Protein AF-0000000079285907 (afdb_homodimer)

Foldseek 3Di:
DPPVPPPQAQKDKDKDAADDPVCVVVVQVQVQVQLQVLDPDPQKHWPDKAWDDHDNGITMIMIGIPDNVSVVSVVVDPDDDDDDPDDDDDDDDDPDDQPDPPPVPPVPPDDDDCPVPVPPPPDDD/DPPVPPPQAQKDKDKAAADDPVCVVVVQVQVQVQLQVLDPDPQKHWPDKAWDDHDNGITMIMIGIPDNVSVVSVVVDDDDDDDDPDDDDDDDDDPDDQPDPPPVPPVPPDDDDCSPPVPPPPDDD

InterPro domains:
  IPR012677 Nucleotide-binding alpha-beta plait domain superfamily [G3DSA:3.30.70.330] (19-99)

Organism: Patiria miniata (NCBI:txid46514)

Radius of gyration: 24.58 Å; Cα contacts (8 Å, |Δi|>4): 391; chains: 2; bounding box: 40×93×53 Å

pLDDT: mean 76.39, std 25.22, range [22.58, 98.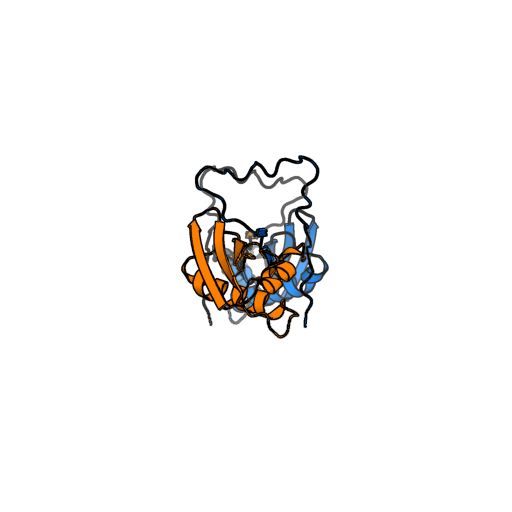06]

Secondary structure (DSSP, 8-state):
----------EEEEEES---HHHHHHHHHHHHHHHHHH---TT--EEEEEEEEE-SS-EEEEEEESSHHHHHHHHH-S-EEEE-SS-EEEEEEESS---TT---------SSS------------/----------EEEEEES---HHHHHHHHHHHHHHHHHH---TT--EEEEEEEEE-SS-EEEEEEESSHHHHHHHHH-S-EEEE-SS-EEEEEEESS---TT---------S--------------

Sequence (250 aa):
MASLKQPQKTSVYVRAPPIGSDAQQSFRDKVWIYFQKKQVSKDSDVEDVCVLSSDDEALWLKVTFNEPSGVEAVLATKYHELISEHETIPLHVQSFFPSPGFTAPPVESDSGSEILNLVGIIGSLMASLKQPQKTSVYVRAPPIGSDAQQSFRDKVWIYFQKKQVSKDSDVEDVCVLSSDDEALWLKVTFNEPSGVEAVLATKYHELISEHETIPLHVQSFFPSPGFTAPPVESDSGSEILNLVGIIGSL

Structure (mmCIF, N/CA/C/O backbone):
data_AF-0000000079285907-model_v1
#
loop_
_entity.id
_entity.type
_entity.pdbx_description
1 polymer 'Uncharacterized protein'
#
loop_
_atom_site.group_PDB
_atom_site.id
_atom_site.type_symbol
_atom_site.label_atom_id
_atom_site.label_alt_id
_atom_site.label_comp_id
_atom_site.label_asym_id
_atom_site.label_entity_id
_atom_site.label_seq_id
_atom_site.pdbx_PDB_ins_code
_atom_site.Cartn_x
_atom_site.Cartn_y
_atom_site.Cartn_z
_atom_site.occupancy
_atom_site.B_iso_or_equiv
_atom_site.auth_seq_id
_atom_site.auth_comp_id
_atom_site.auth_asym_id
_atom_site.auth_atom_id
_atom_site.pdbx_PDB_model_num
ATOM 1 N N . MET A 1 1 ? 0.576 -47.594 -27.141 1 38.53 1 MET A N 1
ATOM 2 C CA . MET A 1 1 ? 1.676 -46.688 -26.906 1 38.53 1 MET A CA 1
ATOM 3 C C . MET A 1 1 ? 1.426 -45.844 -25.641 1 38.53 1 MET A C 1
ATOM 5 O O . MET A 1 1 ? 0.428 -45.125 -25.562 1 38.53 1 MET A O 1
ATOM 9 N N . ALA A 1 2 ? 1.686 -46.375 -24.516 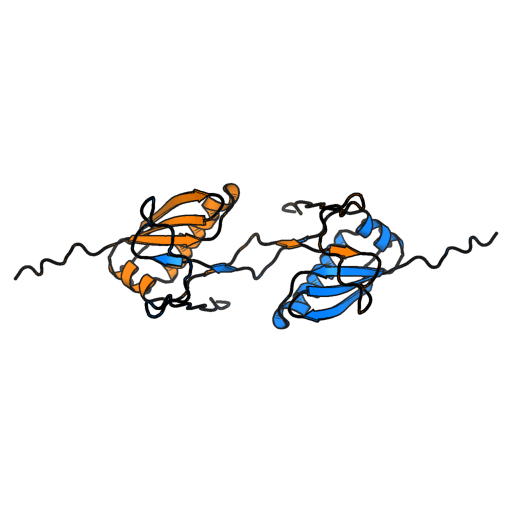1 53.06 2 ALA A N 1
ATOM 10 C CA . ALA A 1 2 ? 1.549 -45.656 -23.25 1 53.06 2 ALA A CA 1
ATOM 11 C C . ALA A 1 2 ? 2.184 -44.281 -23.328 1 53.06 2 ALA A C 1
ATOM 13 O O . ALA A 1 2 ? 3.35 -44.156 -23.703 1 53.06 2 ALA A O 1
ATOM 14 N N . SER A 1 3 ? 1.546 -43.281 -23.875 1 51.34 3 SER A N 1
ATOM 15 C CA . SER A 1 3 ? 2.111 -41.938 -23.875 1 51.34 3 SER A CA 1
ATOM 16 C C . SER A 1 3 ? 2.814 -41.625 -22.562 1 51.34 3 SER A C 1
ATOM 18 O O . SER A 1 3 ? 2.219 -41.75 -21.5 1 51.34 3 SER A O 1
ATOM 20 N N . LEU A 1 4 ? 3.947 -42.094 -22.422 1 52.16 4 LEU A N 1
ATOM 21 C CA . LEU A 1 4 ? 4.816 -41.719 -21.297 1 52.16 4 LEU A CA 1
ATOM 22 C C . LEU A 1 4 ? 4.582 -40.281 -20.891 1 52.16 4 LEU A C 1
ATOM 24 O O . LEU A 1 4 ? 5.109 -39.375 -21.531 1 52.16 4 LEU A O 1
ATOM 28 N N . LYS A 1 5 ? 3.314 -39.906 -20.594 1 55.16 5 LYS A N 1
ATOM 29 C CA . LYS A 1 5 ? 3.055 -38.562 -20.141 1 55.16 5 LYS A CA 1
ATOM 30 C C . LYS A 1 5 ? 4.098 -38.125 -19.109 1 55.16 5 LYS A C 1
ATOM 32 O O . LYS A 1 5 ? 4.316 -38.781 -18.109 1 55.16 5 LYS A O 1
ATOM 37 N N . GLN A 1 6 ? 5.227 -37.562 -19.547 1 62.59 6 GLN A N 1
ATOM 38 C CA . GLN A 1 6 ? 6.18 -36.938 -18.656 1 62.59 6 GLN A CA 1
ATOM 39 C C . GLN A 1 6 ? 5.477 -36.344 -17.438 1 62.59 6 GLN A C 1
ATOM 41 O O . GLN A 1 6 ? 4.312 -35.938 -17.516 1 62.59 6 GLN A O 1
ATOM 46 N N . PRO A 1 7 ? 5.91 -36.844 -16.312 1 69.12 7 PRO A N 1
ATOM 47 C CA . PRO A 1 7 ? 5.289 -36.312 -15.094 1 69.12 7 PRO A CA 1
ATOM 48 C C . PRO A 1 7 ? 5.035 -34.812 -15.148 1 69.12 7 PRO A C 1
ATOM 50 O O . PRO A 1 7 ? 5.934 -34.031 -15.492 1 69.12 7 PRO A O 1
ATOM 53 N N . GLN A 1 8 ? 3.746 -34.438 -15.398 1 84.12 8 GLN A N 1
ATOM 54 C CA . GLN A 1 8 ? 3.369 -33.031 -15.5 1 84.12 8 GLN A CA 1
ATOM 55 C C . GLN A 1 8 ? 3.518 -32.312 -14.156 1 84.12 8 GLN A C 1
ATOM 57 O O . GLN A 1 8 ? 3.281 -32.906 -13.102 1 84.12 8 GLN A O 1
ATOM 62 N N . LYS A 1 9 ? 4.215 -31.234 -14.172 1 91.44 9 LYS A N 1
ATOM 63 C CA . LYS A 1 9 ? 4.422 -30.422 -12.977 1 91.44 9 LYS A CA 1
ATOM 64 C C . LYS A 1 9 ? 3.092 -29.922 -12.406 1 91.44 9 LYS A C 1
ATOM 66 O O . LYS A 1 9 ? 2.188 -29.547 -13.156 1 91.44 9 LYS A O 1
ATOM 71 N N . THR A 1 10 ? 2.932 -30.078 -11.102 1 95.94 10 THR A N 1
ATOM 72 C CA . THR A 1 10 ? 1.686 -29.641 -10.469 1 95.94 10 THR A CA 1
ATOM 73 C C . THR A 1 10 ? 1.927 -28.453 -9.547 1 95.94 10 THR A C 1
ATOM 75 O O . THR A 1 10 ? 1.05 -28.078 -8.766 1 95.94 10 THR A O 1
ATOM 78 N N . SER A 1 11 ? 3.176 -27.859 -9.648 1 96.69 11 SER A N 1
ATOM 79 C CA . SER A 1 11 ? 3.482 -26.75 -8.75 1 96.69 11 SER A CA 1
ATOM 80 C C . SER A 1 11 ? 4.105 -25.594 -9.508 1 96.69 11 SER A C 1
ATOM 82 O O . SER A 1 11 ? 4.754 -25.781 -10.539 1 96.69 11 SER A O 1
ATOM 84 N N . VAL A 1 12 ? 3.783 -24.422 -8.961 1 96.19 12 VAL A N 1
ATOM 85 C CA . VAL A 1 12 ? 4.461 -23.203 -9.406 1 96.19 12 VAL A CA 1
ATOM 86 C C . VAL A 1 12 ? 5.074 -22.484 -8.211 1 96.19 12 VAL A C 1
ATOM 88 O O . VAL A 1 12 ? 4.758 -22.812 -7.062 1 96.19 12 VAL A O 1
ATOM 91 N N . TYR A 1 13 ? 5.984 -21.594 -8.523 1 95.06 13 TYR A N 1
ATOM 92 C CA . TYR A 1 13 ? 6.648 -20.797 -7.504 1 95.06 13 TYR A CA 1
ATOM 93 C C . TYR A 1 13 ? 6.328 -19.312 -7.684 1 95.06 13 TYR A C 1
ATOM 95 O O . TYR A 1 13 ? 6.324 -18.812 -8.805 1 95.06 13 TYR A O 1
ATOM 103 N N . VAL A 1 14 ? 6.039 -18.719 -6.527 1 96.69 14 VAL A N 1
ATOM 104 C CA . VAL A 1 14 ? 5.59 -17.328 -6.523 1 96.69 14 VAL A CA 1
ATOM 105 C C . VAL A 1 14 ? 6.578 -16.469 -5.738 1 96.69 14 VAL A C 1
ATOM 107 O O . VAL A 1 14 ? 6.922 -16.781 -4.598 1 96.69 14 VAL A O 1
ATOM 110 N N . ARG A 1 15 ? 6.98 -15.445 -6.336 1 94.38 15 ARG A N 1
ATOM 111 C CA . ARG A 1 15 ? 7.824 -14.445 -5.688 1 94.38 15 ARG A CA 1
ATOM 112 C C . ARG A 1 15 ? 7.047 -13.164 -5.406 1 94.38 15 ARG A C 1
ATOM 114 O O . ARG A 1 15 ? 6.375 -12.633 -6.289 1 94.38 15 ARG A O 1
ATOM 121 N N . ALA A 1 16 ? 7.133 -12.703 -4.191 1 94.12 16 ALA A N 1
ATOM 122 C CA . ALA A 1 16 ? 6.52 -11.453 -3.758 1 94.12 16 ALA A CA 1
ATOM 123 C C . ALA A 1 16 ? 7.535 -10.562 -3.051 1 94.12 16 ALA A C 1
ATOM 125 O O . ALA A 1 16 ? 8.602 -11.023 -2.641 1 94.12 16 ALA A O 1
ATOM 126 N N . PRO A 1 17 ? 7.258 -9.273 -2.98 1 91.69 17 PRO A N 1
ATOM 127 C CA . PRO A 1 17 ? 8.094 -8.438 -2.119 1 91.69 17 PRO A CA 1
ATOM 128 C C . PRO A 1 17 ? 8.109 -8.914 -0.668 1 91.69 17 PRO A C 1
ATOM 130 O O . PRO A 1 17 ? 7.285 -9.742 -0.279 1 91.69 17 PRO A O 1
ATOM 133 N N . PRO A 1 18 ? 9.094 -8.422 0.038 1 92.31 18 PRO A N 1
ATOM 134 C CA . PRO A 1 18 ? 9.156 -8.828 1.445 1 92.31 18 PRO A CA 1
ATOM 135 C C . PRO A 1 18 ? 7.855 -8.531 2.195 1 92.31 18 PRO A C 1
ATOM 137 O O . PRO A 1 18 ? 7.293 -7.441 2.061 1 92.31 18 PRO A O 1
ATOM 140 N N . ILE A 1 19 ? 7.43 -9.484 2.852 1 89.06 19 ILE A N 1
ATOM 141 C CA . ILE A 1 19 ? 6.25 -9.398 3.703 1 89.06 19 ILE A CA 1
ATOM 142 C C . ILE A 1 19 ? 6.641 -9.648 5.156 1 89.06 19 ILE A C 1
ATOM 144 O O . ILE A 1 19 ? 7.336 -10.625 5.461 1 89.06 19 ILE A O 1
ATOM 148 N N . GLY A 1 20 ? 6.227 -8.711 5.945 1 88.88 20 GLY A N 1
ATOM 149 C CA . GLY A 1 20 ? 6.508 -8.891 7.359 1 88.88 20 GLY A CA 1
ATOM 150 C C . GLY A 1 20 ? 5.984 -10.203 7.91 1 88.88 20 GLY A C 1
ATOM 151 O O . GLY A 1 20 ? 4.938 -10.688 7.477 1 88.88 20 GLY A O 1
ATOM 152 N N . SER A 1 21 ? 6.711 -10.758 8.828 1 91 21 SER A N 1
ATOM 153 C CA . SER A 1 21 ? 6.379 -12.07 9.383 1 91 21 SER A CA 1
ATOM 154 C C . SER A 1 21 ? 4.953 -12.094 9.922 1 91 21 SER A C 1
ATOM 156 O O . SER A 1 21 ? 4.254 -13.102 9.805 1 91 21 SER A O 1
ATOM 158 N N . ASP A 1 22 ? 4.551 -10.961 10.469 1 89.38 22 ASP A N 1
ATOM 159 C CA . ASP A 1 22 ? 3.229 -10.883 11.086 1 89.38 22 ASP A CA 1
ATOM 160 C C . ASP A 1 22 ? 2.127 -10.977 10.031 1 89.38 22 ASP A C 1
ATOM 162 O O . ASP A 1 22 ? 0.984 -11.312 10.344 1 89.38 22 ASP A O 1
ATOM 166 N N . ALA A 1 23 ? 2.482 -10.695 8.789 1 90.12 23 ALA A N 1
ATOM 167 C CA . ALA A 1 23 ? 1.473 -10.633 7.734 1 90.12 23 ALA A CA 1
ATOM 168 C C . ALA A 1 23 ? 1.585 -11.828 6.789 1 90.12 23 ALA A C 1
ATOM 170 O O . ALA A 1 23 ? 0.786 -11.969 5.863 1 90.12 23 ALA A O 1
ATOM 171 N N . GLN A 1 24 ? 2.512 -12.727 7.023 1 92.88 24 GLN A N 1
ATOM 172 C CA . GLN A 1 24 ? 2.814 -13.773 6.051 1 92.88 24 GLN A CA 1
ATOM 173 C C . GLN A 1 24 ? 1.691 -14.805 5.988 1 92.88 24 GLN A C 1
ATOM 175 O O . GLN A 1 24 ? 1.371 -15.312 4.91 1 92.88 24 GLN A O 1
ATOM 180 N N . GLN A 1 25 ? 1.133 -15.055 7.137 1 94.12 25 GLN A N 1
ATOM 181 C CA . GLN A 1 25 ? 0.042 -16.031 7.137 1 94.12 25 GLN A CA 1
ATOM 182 C C . GLN A 1 25 ? -1.149 -15.508 6.332 1 94.12 25 GLN A C 1
ATOM 184 O O . GLN A 1 25 ? -1.699 -16.234 5.5 1 94.12 25 GLN A O 1
ATOM 189 N N . SER A 1 26 ? -1.519 -14.297 6.613 1 91.94 26 SER A N 1
ATOM 190 C CA . SER A 1 26 ? -2.631 -13.703 5.875 1 91.94 26 SER A CA 1
ATOM 191 C C . SER A 1 26 ? -2.314 -13.609 4.387 1 91.94 26 SER A C 1
ATOM 193 O O . SER A 1 26 ? -3.193 -13.805 3.545 1 91.94 26 SER A O 1
ATOM 195 N N . PHE A 1 27 ? -1.076 -13.367 4.07 1 93.19 27 PHE A N 1
ATOM 196 C CA . PHE A 1 27 ? -0.652 -13.266 2.68 1 93.19 27 PHE A CA 1
ATOM 197 C C . PHE A 1 27 ? -0.776 -14.609 1.974 1 93.19 27 PHE A C 1
ATOM 199 O O . PHE A 1 27 ? -1.295 -14.688 0.858 1 93.19 27 PHE A O 1
ATOM 206 N N . ARG A 1 28 ? -0.344 -15.617 2.639 1 96.31 28 ARG A N 1
ATOM 207 C CA . ARG A 1 28 ? -0.455 -16.969 2.111 1 96.31 28 ARG A CA 1
ATOM 208 C C . ARG A 1 28 ? -1.903 -17.312 1.776 1 96.31 28 ARG A C 1
ATOM 210 O O . ARG A 1 28 ? -2.186 -17.875 0.715 1 96.31 28 ARG A O 1
ATOM 217 N N . ASP A 1 29 ? -2.791 -16.891 2.672 1 95.81 29 ASP A N 1
ATOM 218 C CA . ASP A 1 29 ? -4.211 -17.141 2.447 1 95.81 29 ASP A CA 1
ATOM 219 C C . ASP A 1 29 ? -4.711 -16.406 1.211 1 95.81 29 ASP A C 1
ATOM 221 O O . ASP A 1 29 ? -5.516 -16.938 0.443 1 95.81 29 ASP A O 1
ATOM 225 N N . LYS A 1 30 ? -4.254 -15.234 1.024 1 94.44 30 LYS A N 1
ATOM 226 C CA . LYS A 1 30 ? -4.652 -14.438 -0.133 1 94.44 30 LYS A CA 1
ATOM 227 C C . LYS A 1 30 ? -4.129 -15.055 -1.428 1 94.44 30 LYS A C 1
ATOM 229 O O . LYS A 1 30 ? -4.828 -15.062 -2.445 1 94.44 30 LYS A O 1
ATOM 234 N N . VAL A 1 31 ? -2.936 -15.555 -1.369 1 96 31 VAL A N 1
ATOM 235 C CA . VAL A 1 31 ? -2.371 -16.234 -2.533 1 96 31 VAL A CA 1
ATOM 236 C C . VAL A 1 31 ? -3.209 -17.453 -2.875 1 96 31 VAL A C 1
ATOM 238 O O . VAL A 1 31 ? -3.547 -17.688 -4.039 1 96 31 VAL A O 1
ATOM 241 N N . TRP A 1 32 ? -3.562 -18.203 -1.876 1 96.56 32 TRP A N 1
ATOM 242 C CA . TRP A 1 32 ? -4.418 -19.359 -2.076 1 96.56 32 TRP A CA 1
ATOM 243 C C . TRP A 1 32 ? -5.715 -18.969 -2.775 1 96.56 32 TRP A C 1
ATOM 245 O O . TRP A 1 32 ? -6.094 -19.578 -3.783 1 96.56 32 TRP A O 1
ATOM 255 N N . ILE A 1 33 ? -6.363 -17.969 -2.27 1 95.69 33 ILE A N 1
ATOM 256 C CA . ILE A 1 33 ? -7.641 -17.5 -2.793 1 95.69 33 ILE A CA 1
ATOM 257 C C . ILE A 1 33 ? -7.465 -17 -4.223 1 95.69 33 ILE A C 1
ATOM 259 O O . ILE A 1 33 ? -8.281 -17.297 -5.098 1 95.69 33 ILE A O 1
ATOM 263 N N . TYR A 1 34 ? -6.457 -16.234 -4.449 1 94.62 34 TYR A N 1
ATOM 264 C CA . TYR A 1 34 ? -6.184 -15.664 -5.766 1 94.62 34 TYR A CA 1
ATOM 265 C C . TYR A 1 34 ? -6.074 -16.75 -6.82 1 94.62 34 TYR A C 1
ATOM 267 O O . TYR A 1 34 ? -6.77 -16.719 -7.84 1 94.62 34 TYR A O 1
ATOM 275 N N . PHE A 1 35 ? -5.215 -17.797 -6.562 1 96 35 PHE A N 1
ATOM 276 C CA . PHE A 1 35 ? -4.988 -18.828 -7.57 1 96 35 PHE A CA 1
ATOM 277 C C . PHE A 1 35 ? -6.184 -19.766 -7.66 1 96 35 PHE A C 1
ATOM 279 O O . PHE A 1 35 ? -6.469 -20.328 -8.727 1 96 35 PHE A O 1
ATOM 286 N N . GLN A 1 36 ? -6.887 -19.984 -6.539 1 93.88 36 GLN A N 1
ATOM 287 C CA . GLN A 1 36 ? -8.117 -20.766 -6.586 1 93.88 36 GLN A CA 1
ATOM 288 C C . GLN A 1 36 ? -9.148 -20.109 -7.496 1 93.88 36 GLN A C 1
ATOM 290 O O . GLN A 1 36 ? -9.844 -20.797 -8.25 1 93.88 36 GLN A O 1
ATOM 295 N N . LYS A 1 37 ? -9.211 -18.844 -7.422 1 90.62 37 LYS A N 1
ATOM 296 C CA . LYS A 1 37 ? -10.188 -18.109 -8.227 1 90.62 37 LYS A CA 1
ATOM 297 C C . LYS A 1 37 ? -9.766 -18.047 -9.688 1 90.62 37 LYS A C 1
ATOM 299 O O . LYS A 1 37 ? -10.609 -18 -10.586 1 90.62 37 LYS A O 1
ATOM 304 N N . LYS A 1 38 ? -8.508 -17.922 -9.867 1 84.62 38 LYS A N 1
ATOM 305 C CA . LYS A 1 38 ? -7.98 -17.797 -11.227 1 84.62 38 LYS A CA 1
ATOM 306 C C . LYS A 1 38 ? -8.125 -19.109 -11.992 1 84.62 38 LYS A C 1
ATOM 308 O O . LYS A 1 38 ? -8.078 -19.125 -13.227 1 84.62 38 LYS A O 1
ATOM 313 N N . GLN A 1 39 ? -8.258 -20.125 -11.266 1 80.25 39 GLN A N 1
ATOM 314 C CA . GLN A 1 39 ? -8.422 -21.422 -11.914 1 80.25 39 GLN A CA 1
ATOM 315 C C . GLN A 1 39 ? -9.789 -21.531 -12.578 1 80.25 39 GLN A C 1
ATOM 317 O O . GLN A 1 39 ? -10.805 -21.156 -11.992 1 80.25 39 GLN A O 1
ATOM 322 N N . VAL A 1 40 ? -9.734 -21.781 -13.898 1 71.75 40 VAL A N 1
ATOM 323 C CA . VAL A 1 40 ? -10.961 -21.891 -14.68 1 71.75 40 VAL A CA 1
ATOM 324 C C . VAL A 1 40 ? -11.391 -23.359 -14.789 1 71.75 40 VAL A C 1
ATOM 326 O O . VAL A 1 40 ? -12.562 -23.641 -15.023 1 71.75 40 VAL A O 1
ATOM 329 N N . SER A 1 41 ? -10.406 -24.172 -14.43 1 74.94 41 SER A N 1
ATOM 330 C CA . SER A 1 41 ? -10.742 -25.578 -14.633 1 74.94 41 SER A CA 1
ATOM 331 C C . SER A 1 41 ? -11.523 -26.125 -13.445 1 74.94 41 SER A C 1
ATOM 333 O O . SER A 1 41 ? -11.18 -25.875 -12.289 1 74.94 41 SER A O 1
ATOM 335 N N . LYS A 1 42 ? -12.734 -26.734 -13.719 1 76.5 42 LYS A N 1
ATOM 336 C CA . LYS A 1 42 ? -13.617 -27.328 -12.719 1 76.5 42 LYS A CA 1
ATOM 337 C C . LYS A 1 42 ? -12.875 -28.344 -11.859 1 76.5 42 LYS A C 1
ATOM 339 O O . LYS A 1 42 ? -13.188 -28.516 -10.68 1 76.5 42 LYS A O 1
ATOM 344 N N . ASP A 1 43 ? -11.797 -28.953 -12.406 1 88.06 43 ASP A N 1
ATOM 345 C CA . ASP A 1 43 ? -11.148 -30.031 -11.68 1 88.06 43 ASP A CA 1
ATOM 346 C C . ASP A 1 43 ? -9.859 -29.562 -11.016 1 88.06 43 ASP A C 1
ATOM 348 O O . ASP A 1 43 ? -9.281 -30.281 -10.195 1 88.06 43 ASP A O 1
ATOM 352 N N . SER A 1 44 ? -9.453 -28.406 -11.375 1 90.69 44 SER A N 1
ATOM 353 C CA . SER A 1 44 ? -8.195 -27.906 -10.828 1 90.69 44 SER A CA 1
ATOM 354 C C . SER A 1 44 ? -8.422 -27.094 -9.555 1 90.69 44 SER A C 1
ATOM 356 O O . SER A 1 44 ? -9.32 -26.25 -9.508 1 90.69 44 SER A O 1
ATOM 358 N N . ASP A 1 45 ? -7.699 -27.422 -8.516 1 94.88 45 ASP A N 1
ATOM 359 C CA . ASP A 1 45 ? -7.781 -26.766 -7.215 1 94.88 45 ASP A CA 1
ATOM 360 C C . ASP A 1 45 ? -6.391 -26.562 -6.617 1 94.88 45 ASP A C 1
ATOM 362 O O . ASP A 1 45 ? -5.461 -27.312 -6.922 1 94.88 45 ASP A O 1
ATOM 366 N N . VAL A 1 46 ? -6.344 -25.531 -5.832 1 96.94 46 VAL A N 1
ATOM 367 C CA . VAL A 1 46 ? -5.105 -25.344 -5.082 1 96.94 46 VAL A CA 1
ATOM 368 C C . VAL A 1 46 ? -5.082 -26.297 -3.883 1 96.94 46 VAL A C 1
ATOM 370 O O . VAL A 1 46 ? -5.957 -26.234 -3.016 1 96.94 46 VAL A O 1
ATOM 373 N N . GLU A 1 47 ? -4.125 -27.141 -3.791 1 96.88 47 GLU A N 1
ATOM 374 C CA . GLU A 1 47 ? -3.998 -28.125 -2.709 1 96.88 47 GLU A CA 1
ATOM 375 C C . GLU A 1 47 ? -3.229 -27.531 -1.529 1 96.88 47 GLU A C 1
ATOM 377 O O . GLU A 1 47 ? -3.541 -27.828 -0.373 1 96.88 47 GLU A O 1
ATOM 382 N N . ASP A 1 48 ? -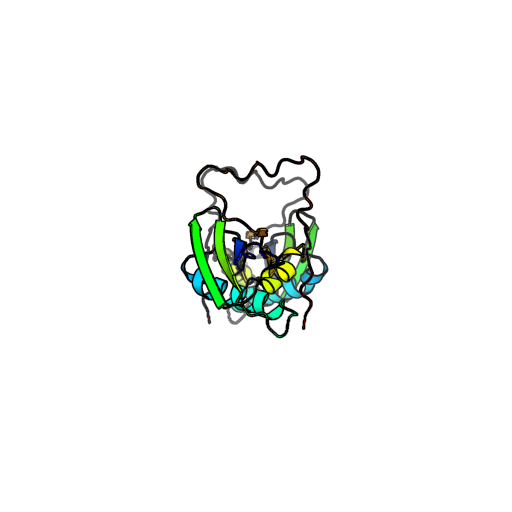2.246 -26.766 -1.907 1 97.31 48 ASP A N 1
ATOM 383 C CA . ASP A 1 48 ? -1.39 -26.25 -0.839 1 97.31 48 ASP A CA 1
ATOM 384 C C . ASP A 1 48 ? -0.639 -25 -1.284 1 97.31 48 ASP A C 1
ATOM 386 O O . ASP A 1 48 ? -0.331 -24.844 -2.467 1 97.31 48 ASP A O 1
ATOM 390 N N . VAL A 1 49 ? -0.451 -24.109 -0.358 1 98.06 49 VAL A N 1
ATOM 391 C CA . VAL A 1 49 ? 0.467 -22.984 -0.506 1 98.06 49 VAL A CA 1
ATOM 392 C C . VAL A 1 49 ? 1.448 -22.953 0.663 1 98.06 49 VAL A C 1
ATOM 394 O O . VAL A 1 49 ? 1.039 -22.891 1.824 1 98.06 49 VAL A O 1
ATOM 397 N N . CYS A 1 50 ? 2.77 -22.969 0.405 1 96.94 50 CYS A N 1
ATOM 398 C CA . CYS A 1 50 ? 3.781 -22.984 1.457 1 96.94 50 CYS A CA 1
ATOM 399 C C . CYS A 1 50 ? 4.812 -21.891 1.247 1 96.94 50 CYS A C 1
ATOM 401 O O . CYS A 1 50 ? 5.219 -21.625 0.115 1 96.94 50 CYS A O 1
ATOM 403 N N . VAL A 1 51 ? 5.195 -21.328 2.35 1 96.44 51 VAL A N 1
ATOM 404 C CA . VAL A 1 51 ? 6.281 -20.359 2.297 1 96.44 51 VAL A CA 1
ATOM 405 C C . VAL A 1 51 ? 7.625 -21.094 2.242 1 96.44 51 VAL A C 1
ATOM 407 O O . VAL A 1 51 ? 7.934 -21.906 3.115 1 96.44 51 VAL A O 1
ATOM 410 N N . LEU A 1 52 ? 8.391 -20.797 1.238 1 96 52 LEU A N 1
ATOM 411 C CA . LEU A 1 52 ? 9.688 -21.453 1.064 1 96 52 LEU A CA 1
ATOM 412 C C . LEU A 1 52 ? 10.797 -20.641 1.709 1 96 52 LEU A C 1
ATOM 414 O O . LEU A 1 52 ? 11.719 -21.188 2.305 1 96 52 LEU A O 1
ATOM 418 N N . SER A 1 53 ? 10.797 -19.406 1.592 1 94.94 53 SER A N 1
ATOM 419 C CA . SER A 1 53 ? 11.797 -18.5 2.16 1 94.94 53 SER A CA 1
ATOM 420 C C . SER A 1 53 ? 11.258 -17.078 2.275 1 94.94 53 SER A C 1
ATOM 422 O O . SER A 1 53 ? 10.328 -16.703 1.559 1 94.94 53 SER A O 1
ATOM 424 N N . SER A 1 54 ? 11.742 -16.453 3.248 1 94.06 54 SER A N 1
ATOM 425 C CA . SER A 1 54 ? 11.406 -15.055 3.512 1 94.06 54 SER A CA 1
ATOM 426 C C . SER A 1 54 ? 12.617 -14.273 4.016 1 94.06 54 SER A C 1
ATOM 428 O O . SER A 1 54 ? 13.211 -14.633 5.031 1 94.06 54 SER A O 1
ATOM 430 N N . ASP A 1 55 ? 13.086 -13.32 3.266 1 92.56 55 ASP A N 1
ATOM 431 C CA . ASP A 1 55 ? 14.172 -12.453 3.695 1 92.56 55 ASP A CA 1
ATOM 432 C C . ASP A 1 55 ? 13.891 -10.992 3.33 1 92.56 55 ASP A C 1
ATOM 434 O O . ASP A 1 55 ? 12.75 -10.633 3.047 1 92.56 55 ASP A O 1
ATOM 438 N N . ASP A 1 56 ? 14.852 -10.172 3.449 1 91.5 56 ASP A N 1
ATOM 439 C CA . ASP A 1 56 ? 14.656 -8.742 3.217 1 91.5 56 ASP A CA 1
ATOM 440 C C . ASP A 1 56 ? 14.492 -8.445 1.728 1 91.5 56 ASP A C 1
ATOM 442 O O . ASP A 1 56 ? 14.195 -7.312 1.345 1 91.5 56 ASP A O 1
ATOM 446 N N . GLU A 1 57 ? 14.57 -9.43 0.888 1 88.69 57 GLU A N 1
ATOM 447 C CA . GLU A 1 57 ? 14.5 -9.219 -0.554 1 88.69 57 GLU A CA 1
ATOM 448 C C . GLU A 1 57 ? 13.164 -9.703 -1.118 1 88.69 57 GLU A C 1
ATOM 450 O O . GLU A 1 57 ? 12.562 -9.047 -1.967 1 88.69 57 GLU A O 1
ATOM 455 N N . ALA A 1 58 ? 12.75 -10.898 -0.574 1 93.25 58 ALA A N 1
ATOM 456 C CA . ALA A 1 58 ? 11.555 -11.453 -1.197 1 93.25 58 ALA A CA 1
ATOM 457 C C . ALA A 1 58 ? 10.914 -12.508 -0.305 1 93.25 58 ALA A C 1
ATOM 459 O O . ALA A 1 58 ? 11.547 -13.023 0.621 1 93.25 58 ALA A O 1
ATOM 460 N N . LEU A 1 59 ? 9.656 -12.742 -0.532 1 95.81 59 LEU A N 1
ATOM 461 C CA . LEU A 1 59 ? 8.922 -13.898 -0.028 1 95.81 59 LEU A CA 1
ATOM 462 C C . LEU A 1 59 ? 8.664 -14.906 -1.142 1 95.81 59 LEU A C 1
ATOM 464 O O . LEU A 1 59 ? 8.164 -14.547 -2.209 1 95.81 59 LEU A O 1
ATOM 468 N N . TRP A 1 60 ? 9.094 -16.109 -0.955 1 95.56 60 TRP A N 1
ATOM 469 C CA . TRP A 1 60 ? 8.859 -17.172 -1.939 1 95.56 60 TRP A CA 1
ATOM 470 C C . TRP A 1 60 ? 7.836 -18.172 -1.433 1 95.56 60 TRP A C 1
ATOM 472 O O . TRP A 1 60 ? 7.934 -18.656 -0.301 1 95.56 60 TRP A O 1
ATOM 482 N N . LEU A 1 61 ? 6.926 -18.422 -2.32 1 97.56 61 LEU A N 1
ATOM 483 C CA . LEU A 1 61 ? 5.902 -19.406 -1.998 1 97.56 61 LEU A CA 1
ATOM 484 C C . LEU A 1 61 ? 5.844 -20.5 -3.061 1 97.56 61 LEU A C 1
ATOM 486 O O . LEU A 1 61 ? 6.129 -20.234 -4.234 1 97.56 61 LEU A O 1
ATOM 490 N N . LYS A 1 62 ? 5.547 -21.688 -2.662 1 97.19 62 LYS A N 1
ATOM 491 C CA . LYS A 1 62 ? 5.184 -22.781 -3.551 1 97.19 62 LYS A CA 1
ATOM 492 C C . LYS A 1 62 ? 3.674 -23 -3.561 1 97.19 62 LYS A C 1
ATOM 494 O O . LYS A 1 62 ? 3.057 -23.172 -2.506 1 97.19 62 LYS A O 1
ATOM 499 N N . VAL A 1 63 ? 3.176 -22.969 -4.711 1 97.56 63 VAL A N 1
ATOM 500 C CA . VAL A 1 63 ? 1.757 -23.266 -4.887 1 97.56 63 VAL A CA 1
ATOM 501 C C . VAL A 1 63 ? 1.591 -24.609 -5.59 1 97.56 63 VAL A C 1
ATOM 503 O O . VAL A 1 63 ? 2.109 -24.812 -6.691 1 97.56 63 VAL A O 1
ATOM 506 N N . THR A 1 64 ? 0.847 -25.469 -4.949 1 97.19 64 THR A N 1
ATOM 507 C CA . THR A 1 64 ? 0.633 -26.812 -5.496 1 97.19 64 THR A CA 1
ATOM 508 C C . THR A 1 64 ? -0.827 -27 -5.895 1 97.19 64 THR A C 1
ATOM 510 O O . THR A 1 64 ? -1.732 -26.75 -5.094 1 97.19 64 THR A O 1
ATOM 513 N N . PHE A 1 65 ? -1.001 -27.469 -7.105 1 96.62 65 PHE A N 1
ATOM 514 C CA . PHE A 1 65 ? -2.324 -27.797 -7.637 1 96.62 65 PHE A CA 1
ATOM 515 C C . PHE A 1 65 ? -2.566 -29.297 -7.625 1 96.62 65 PHE A C 1
ATOM 517 O O . PHE A 1 65 ? -1.618 -30.078 -7.648 1 96.62 65 PHE A O 1
ATOM 524 N N . ASN A 1 66 ? -3.855 -29.672 -7.594 1 95.81 66 ASN A N 1
ATOM 525 C CA . ASN A 1 66 ? -4.211 -31.078 -7.617 1 95.81 66 ASN A CA 1
ATOM 526 C C . ASN A 1 66 ? -3.963 -31.703 -8.984 1 95.81 66 ASN A C 1
ATOM 528 O O . ASN A 1 66 ? -3.805 -32.906 -9.102 1 95.81 66 ASN A O 1
ATOM 532 N N . GLU A 1 67 ? -3.934 -30.891 -10.008 1 93.62 67 GLU A N 1
ATOM 533 C CA . GLU A 1 67 ? -3.719 -31.359 -11.375 1 93.62 67 GLU A CA 1
ATOM 534 C C . GLU A 1 67 ? -2.854 -30.375 -12.156 1 93.62 67 GLU A C 1
ATOM 536 O O . GLU A 1 67 ? -2.805 -29.188 -11.836 1 93.62 67 GLU A O 1
ATOM 541 N N . PRO A 1 68 ? -2.209 -30.875 -13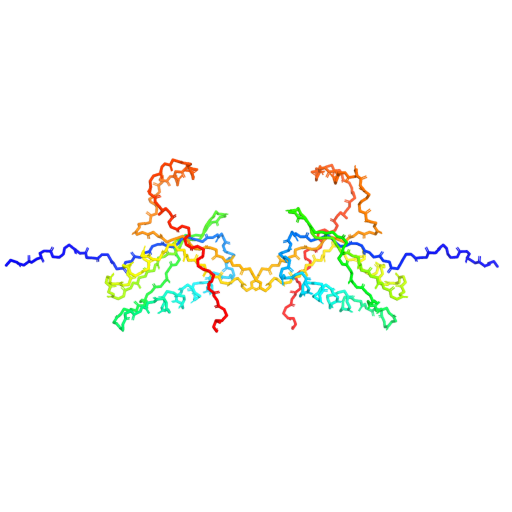.227 1 93.19 68 PRO A N 1
ATOM 542 C CA . PRO A 1 68 ? -1.279 -30.047 -14 1 93.19 68 PRO A CA 1
ATOM 543 C C . PRO A 1 68 ? -1.972 -28.891 -14.711 1 93.19 68 PRO A C 1
ATOM 545 O O . PRO A 1 68 ? -1.324 -27.891 -15.055 1 93.19 68 PRO A O 1
ATOM 548 N N . SER A 1 69 ? -3.188 -28.953 -14.938 1 91.44 69 SER A N 1
ATOM 549 C CA . SER A 1 69 ? -3.916 -27.906 -15.641 1 91.44 69 SER A CA 1
ATOM 550 C C . SER A 1 69 ? -3.879 -26.594 -14.875 1 91.44 69 SER A C 1
ATOM 552 O O . SER A 1 69 ? -3.912 -25.516 -15.469 1 91.44 69 SER A O 1
ATOM 554 N N . GLY A 1 70 ? -3.82 -26.672 -13.602 1 93.38 70 GLY A N 1
ATOM 555 C CA . GLY A 1 70 ? -3.676 -25.484 -12.789 1 93.38 70 GLY A CA 1
ATOM 556 C C . GLY A 1 70 ? -2.4 -24.719 -13.078 1 93.38 70 GLY A C 1
ATOM 557 O O . GLY A 1 70 ? -2.414 -23.484 -13.172 1 93.38 70 GLY A O 1
ATOM 558 N N . VAL A 1 71 ? -1.372 -25.438 -13.258 1 92.44 71 VAL A N 1
ATOM 559 C CA . VAL A 1 71 ? -0.081 -24.844 -13.586 1 92.44 71 VAL A CA 1
ATOM 560 C C . VAL A 1 71 ? -0.158 -24.156 -14.945 1 92.44 71 VAL A C 1
ATOM 562 O O . VAL A 1 71 ? 0.277 -23.016 -15.086 1 92.44 71 VAL A O 1
ATOM 565 N N . GLU A 1 72 ? -0.739 -24.797 -15.828 1 90.69 72 GLU A N 1
ATOM 566 C CA . GLU A 1 72 ? -0.848 -24.266 -17.188 1 90.69 72 GLU A CA 1
ATOM 567 C C . GLU A 1 72 ? -1.658 -22.969 -17.203 1 90.69 72 GLU A C 1
ATOM 569 O O . GLU A 1 72 ? -1.273 -22.016 -17.859 1 90.69 72 GLU A O 1
ATOM 574 N N . ALA A 1 73 ? -2.73 -22.984 -16.469 1 90.56 73 ALA A N 1
ATOM 575 C CA . ALA A 1 73 ? -3.607 -21.828 -16.422 1 90.56 73 ALA A CA 1
ATOM 576 C C . ALA A 1 73 ? -2.891 -20.625 -15.82 1 90.56 73 ALA A C 1
ATOM 578 O O . ALA A 1 73 ? -2.984 -19.516 -16.344 1 90.56 73 ALA A O 1
ATOM 579 N N . VAL A 1 74 ? -2.211 -20.859 -14.789 1 92.94 74 VAL A N 1
ATOM 580 C CA . VAL A 1 74 ? -1.54 -19.797 -14.047 1 92.94 74 VAL A CA 1
ATOM 581 C C . VAL A 1 74 ? -0.365 -19.25 -14.859 1 92.94 74 VAL A C 1
ATOM 583 O O . VAL A 1 74 ? -0.145 -18.047 -14.914 1 92.94 74 VAL A O 1
ATOM 586 N N . LEU A 1 75 ? 0.333 -20.094 -15.555 1 91.81 75 LEU A N 1
ATOM 587 C CA . LEU A 1 75 ? 1.504 -19.672 -16.312 1 91.81 75 LEU A CA 1
ATOM 588 C C . LEU A 1 75 ? 1.09 -19.016 -17.625 1 91.81 75 LEU A C 1
ATOM 590 O O . LEU A 1 75 ? 1.886 -18.297 -18.25 1 91.81 75 LEU A O 1
ATOM 594 N N . ALA A 1 76 ? -0.09 -19.281 -18.016 1 89.69 76 ALA A N 1
ATOM 595 C CA . ALA A 1 76 ? -0.615 -18.625 -19.203 1 89.69 76 ALA A CA 1
ATOM 596 C C . ALA A 1 76 ? -0.93 -17.156 -18.938 1 89.69 76 ALA A C 1
ATOM 598 O O . ALA A 1 76 ? -1.001 -16.359 -19.875 1 89.69 76 ALA A O 1
ATOM 599 N N . THR A 1 77 ? -1.238 -16.859 -17.641 1 87.38 77 THR A N 1
ATOM 600 C CA . THR A 1 77 ? -1.509 -15.484 -17.234 1 87.38 77 THR A CA 1
ATOM 601 C C . THR A 1 77 ? -0.211 -14.688 -17.125 1 87.38 77 THR A C 1
ATOM 603 O O . THR A 1 77 ? 0.706 -15.086 -16.406 1 87.38 77 THR A O 1
ATOM 606 N N . LYS A 1 78 ? -0.055 -13.609 -17.672 1 86.06 78 LYS A N 1
ATOM 607 C CA . LYS A 1 78 ? 1.172 -12.82 -17.781 1 86.06 78 LYS A CA 1
ATOM 608 C C . LYS A 1 78 ? 1.44 -12.055 -16.484 1 86.06 78 LYS A C 1
ATOM 610 O O . LYS A 1 78 ? 2.594 -11.906 -16.078 1 86.06 78 LYS A O 1
ATOM 615 N N . TYR A 1 79 ? 0.376 -11.578 -15.836 1 87.38 79 TYR A N 1
ATOM 616 C CA . TYR A 1 79 ? 0.546 -10.688 -14.695 1 87.38 79 TYR A CA 1
ATOM 617 C C . TYR A 1 79 ? -0.367 -11.102 -13.547 1 87.38 79 TYR A C 1
ATOM 619 O O . TYR A 1 79 ? -1.546 -11.398 -13.758 1 87.38 79 TYR A O 1
ATOM 627 N N . HIS A 1 80 ? 0.257 -11.219 -12.32 1 92.19 80 HIS A N 1
ATOM 628 C CA . HIS A 1 80 ? -0.471 -11.516 -11.094 1 92.19 80 HIS A CA 1
ATOM 629 C C . HIS A 1 80 ? -0.236 -10.445 -10.039 1 92.19 80 HIS A C 1
ATOM 631 O O . HIS A 1 80 ? 0.875 -9.93 -9.906 1 92.19 80 HIS A O 1
ATOM 637 N N . GLU A 1 81 ? -1.268 -10.031 -9.32 1 90.5 81 GLU A N 1
ATOM 638 C CA . GLU A 1 81 ? -1.145 -9.094 -8.211 1 90.5 81 GLU A CA 1
ATOM 639 C C . GLU A 1 81 ? -2.225 -9.344 -7.16 1 90.5 81 GLU A C 1
ATOM 641 O O . GLU A 1 81 ? -3.299 -9.859 -7.477 1 90.5 81 GLU A O 1
ATOM 646 N N . LEU A 1 82 ? -1.743 -9.008 -5.914 1 90.06 82 LEU A N 1
ATOM 647 C CA . LEU A 1 82 ? -2.711 -9.023 -4.824 1 90.06 82 LEU A CA 1
ATOM 648 C C . LEU A 1 82 ? -2.963 -7.617 -4.297 1 90.06 82 LEU A C 1
ATOM 650 O O . LEU A 1 82 ? -2.066 -6.77 -4.324 1 90.06 82 LEU A O 1
ATOM 654 N N . ILE A 1 83 ? -4.125 -7.336 -3.83 1 80.56 83 ILE A N 1
ATOM 655 C CA . ILE A 1 83 ? -4.43 -6.074 -3.166 1 80.56 83 ILE A CA 1
ATOM 656 C C . ILE A 1 83 ? -3.852 -6.078 -1.753 1 80.56 83 ILE A C 1
ATOM 658 O O . ILE A 1 83 ? -4.051 -7.031 -0.996 1 80.56 83 ILE A O 1
ATOM 662 N N . SER A 1 84 ? -3.076 -5.066 -1.5 1 77.44 84 SER A N 1
ATOM 663 C CA . SER A 1 84 ? -2.467 -4.949 -0.179 1 77.44 84 SER A CA 1
ATOM 664 C C . SER A 1 84 ? -3.443 -4.352 0.829 1 77.44 84 SER A C 1
ATOM 666 O O . SER A 1 84 ? -4.152 -3.391 0.521 1 77.44 84 SER A O 1
ATOM 668 N N . GLU A 1 85 ? -3.66 -5 1.981 1 66.12 85 GLU A N 1
ATOM 669 C CA . GLU A 1 85 ? -4.484 -4.395 3.023 1 66.12 85 GLU A CA 1
ATOM 670 C C . GLU A 1 85 ? -3.676 -3.414 3.867 1 66.12 85 GLU A C 1
ATOM 672 O O . GLU A 1 85 ? -4.23 -2.477 4.441 1 66.12 85 GLU A O 1
ATOM 677 N N . HIS A 1 86 ? -2.42 -3.527 3.98 1 65 86 HIS A N 1
ATOM 678 C CA . HIS A 1 86 ? -1.659 -2.885 5.047 1 65 86 HIS A CA 1
ATOM 679 C C . HIS A 1 86 ? -0.737 -1.805 4.488 1 65 86 HIS A C 1
ATOM 681 O O . HIS A 1 86 ? 0.197 -1.371 5.168 1 65 86 HIS A O 1
ATOM 687 N N . GLU A 1 87 ? -1.144 -1.283 3.402 1 70.12 87 GLU A N 1
ATOM 688 C CA . GLU A 1 87 ? -0.188 -0.287 2.926 1 70.12 87 GLU A CA 1
ATOM 689 C C . GLU A 1 87 ? -0.523 1.101 3.465 1 70.12 87 GLU A C 1
ATOM 691 O O . GLU A 1 87 ? -1.696 1.444 3.625 1 70.12 87 GLU A O 1
ATOM 696 N N . THR A 1 88 ? 0.505 1.737 3.977 1 79.75 88 THR A N 1
ATOM 697 C CA . THR A 1 88 ? 0.338 3.094 4.484 1 79.75 88 THR A CA 1
ATOM 698 C C . THR A 1 88 ? 1.02 4.105 3.566 1 79.75 88 THR A C 1
ATOM 700 O O . THR A 1 88 ? 1.918 3.746 2.803 1 79.75 88 THR A O 1
ATOM 703 N N . ILE A 1 89 ? 0.417 5.328 3.486 1 85.81 89 ILE A N 1
ATOM 704 C CA . ILE A 1 89 ? 0.981 6.477 2.785 1 85.81 89 ILE A CA 1
ATOM 705 C C . ILE A 1 89 ? 1.528 7.48 3.797 1 85.81 89 ILE A C 1
ATOM 707 O O . ILE A 1 89 ? 0.765 8.102 4.539 1 85.81 89 ILE A O 1
ATOM 711 N N . PRO A 1 90 ? 2.861 7.582 3.83 1 89.25 90 PRO A N 1
ATOM 712 C CA . PRO A 1 90 ? 3.41 8.586 4.742 1 89.25 90 PRO A CA 1
ATOM 713 C C . PRO A 1 90 ? 3.059 10.016 4.332 1 89.25 90 PRO A C 1
ATOM 715 O O . PRO A 1 90 ? 3.031 10.328 3.141 1 89.25 90 PRO A O 1
ATOM 718 N N . LEU A 1 91 ? 2.777 10.82 5.309 1 94.12 91 LEU A N 1
ATOM 719 C CA . LEU A 1 91 ? 2.537 12.242 5.082 1 94.12 91 LEU A CA 1
ATOM 720 C C . LEU A 1 91 ? 3.627 13.086 5.734 1 94.12 91 LEU A C 1
ATOM 722 O O . LEU A 1 91 ? 4 12.844 6.883 1 94.12 91 LEU A O 1
ATOM 726 N N . HIS A 1 92 ? 4.141 14.055 5.004 1 93.12 92 HIS A N 1
ATOM 727 C CA . HIS A 1 92 ? 5.043 15.055 5.555 1 93.12 92 HIS A CA 1
ATOM 728 C C . HIS A 1 92 ? 4.332 16.391 5.727 1 93.12 92 HIS A C 1
ATOM 730 O O . HIS A 1 92 ? 3.822 16.969 4.758 1 93.12 92 HIS A O 1
ATOM 736 N N . VAL A 1 93 ? 4.305 16.828 6.957 1 95.25 93 VAL A N 1
ATOM 737 C CA . VAL A 1 93 ? 3.562 18.047 7.27 1 95.25 93 VAL A CA 1
ATOM 738 C C . VAL A 1 93 ? 4.535 19.172 7.602 1 95.25 93 VAL A C 1
ATOM 740 O O . VAL A 1 93 ? 5.492 18.984 8.359 1 95.25 93 VAL A O 1
ATOM 743 N N . GLN A 1 94 ? 4.34 20.344 6.973 1 92.5 94 GLN A N 1
ATOM 744 C CA . GLN A 1 94 ? 5.188 21.5 7.242 1 92.5 94 GLN A CA 1
ATOM 745 C C . GLN A 1 94 ? 4.367 22.781 7.246 1 92.5 94 GLN A C 1
ATOM 747 O O . GLN A 1 94 ? 3.266 22.828 6.699 1 92.5 94 GLN A O 1
ATOM 752 N N . SER A 1 95 ? 4.875 23.828 7.902 1 92 95 SER A N 1
ATOM 753 C CA . SER A 1 95 ? 4.168 25.094 8.094 1 92 95 SER A CA 1
ATOM 754 C C . SER A 1 95 ? 4.27 25.984 6.852 1 92 95 SER A C 1
ATOM 756 O O . SER A 1 95 ? 3.531 26.953 6.719 1 92 95 SER A O 1
ATOM 758 N N . PHE A 1 96 ? 5.094 25.688 5.883 1 89.06 96 PHE A N 1
ATOM 759 C CA . PHE A 1 96 ? 5.285 26.531 4.703 1 89.06 96 PHE A CA 1
ATOM 760 C C . PHE A 1 96 ? 5.27 25.688 3.432 1 89.06 96 PHE A C 1
ATOM 762 O O . PHE A 1 96 ? 5.598 24.5 3.461 1 89.06 96 PHE A O 1
ATOM 769 N N . PHE A 1 97 ? 4.727 26.234 2.34 1 87.06 97 PHE A N 1
ATOM 770 C CA . PHE A 1 97 ? 4.793 25.609 1.022 1 87.06 97 PHE A CA 1
ATOM 771 C C . PHE A 1 97 ? 6.18 25.781 0.41 1 87.06 97 PHE A C 1
ATOM 773 O O . PHE A 1 97 ? 6.738 26.891 0.437 1 87.06 97 PHE A O 1
ATOM 780 N N . PRO A 1 98 ? 6.711 24.719 -0.102 1 73.88 98 PRO A N 1
ATOM 781 C CA . PRO A 1 98 ? 8.062 24.906 -0.643 1 73.88 98 PRO A CA 1
ATOM 782 C C . PRO A 1 98 ? 8.094 25.859 -1.829 1 73.88 98 PRO A C 1
ATOM 784 O O . PRO A 1 98 ? 7.168 25.875 -2.645 1 73.88 98 PRO A O 1
ATOM 787 N N . SER A 1 99 ? 8.516 27.125 -1.837 1 66.44 99 SER A N 1
ATOM 788 C CA . SER A 1 99 ? 8.719 28.078 -2.918 1 66.44 99 SER A CA 1
ATOM 789 C C . SER A 1 99 ? 9.336 27.406 -4.141 1 66.44 99 SER A C 1
ATOM 791 O O . SER A 1 99 ? 10.109 26.453 -4.012 1 66.44 99 SER A O 1
ATOM 793 N N . PRO A 1 100 ? 8.891 27.781 -5.348 1 51.69 100 PRO A N 1
ATOM 794 C CA . PRO A 1 100 ? 9.547 27.453 -6.617 1 51.69 100 PRO A CA 1
ATOM 795 C C . PRO A 1 100 ? 11.039 27.781 -6.613 1 51.69 100 PRO A C 1
ATOM 797 O O . PRO A 1 100 ? 11.43 28.875 -6.172 1 51.69 100 PRO A O 1
ATOM 800 N N . GLY A 1 101 ? 12.109 26.766 -6.602 1 50.22 101 GLY A N 1
ATOM 801 C CA . GLY A 1 101 ? 13.555 26.828 -6.438 1 50.22 101 GLY A CA 1
ATOM 802 C C . GLY A 1 101 ? 14.031 26.188 -5.145 1 50.22 101 GLY A C 1
ATOM 803 O O . GLY A 1 101 ? 15.227 26.172 -4.855 1 50.22 101 GLY A O 1
ATOM 804 N N . PHE A 1 102 ? 13.312 26.219 -4.199 1 46.5 102 PHE A N 1
ATOM 805 C CA . PHE A 1 102 ? 13.672 25.5 -2.984 1 46.5 102 PHE A CA 1
ATOM 806 C C . PHE A 1 102 ? 13.719 24 -3.238 1 46.5 102 PHE A C 1
ATOM 808 O O . PHE A 1 102 ? 12.688 23.375 -3.508 1 46.5 102 PHE A O 1
ATOM 815 N N . THR A 1 103 ? 14.625 23.594 -4.023 1 43.62 103 THR A N 1
ATOM 816 C CA . THR A 1 103 ? 14.992 22.188 -4.094 1 43.62 103 THR A CA 1
ATOM 817 C C . THR A 1 103 ? 14.984 21.562 -2.701 1 43.62 103 THR A C 1
ATOM 819 O O . THR A 1 103 ? 15.609 22.078 -1.775 1 43.62 103 THR A O 1
ATOM 822 N N . ALA A 1 104 ? 14.016 20.875 -2.361 1 43.38 104 ALA A N 1
ATOM 823 C CA . ALA A 1 104 ? 14.094 20.203 -1.066 1 43.38 104 ALA A CA 1
ATOM 824 C C . ALA A 1 104 ? 15.531 19.844 -0.718 1 43.38 104 ALA A C 1
ATOM 826 O O . ALA A 1 104 ? 16.297 19.406 -1.583 1 43.38 104 ALA A O 1
ATOM 827 N N . PRO A 1 105 ? 16.266 20.562 0.074 1 38.41 105 PRO A N 1
ATOM 828 C CA . PRO A 1 105 ? 17.625 20.078 0.338 1 38.41 105 PRO A CA 1
ATOM 829 C C . PRO A 1 105 ? 17.75 18.562 0.25 1 38.41 105 PRO A C 1
ATOM 831 O O . PRO A 1 105 ? 16.766 17.844 0.448 1 38.41 105 PRO A O 1
ATOM 834 N N . PRO A 1 106 ? 18.562 17.984 -0.564 1 33.5 106 PRO A N 1
ATOM 835 C CA . PRO A 1 106 ? 18.828 16.547 -0.376 1 33.5 106 PRO A CA 1
ATOM 836 C C . PRO A 1 106 ? 18.625 16.094 1.064 1 33.5 106 PRO A C 1
ATOM 838 O O . PRO A 1 106 ? 18.859 16.859 2.002 1 33.5 106 PRO A O 1
ATOM 841 N N . VAL A 1 107 ? 17.562 15.195 1.368 1 37.56 107 VAL A N 1
ATOM 842 C CA . VAL A 1 107 ? 17.625 14.602 2.697 1 37.56 107 VAL A CA 1
ATOM 843 C C . VAL A 1 107 ? 19.078 14.586 3.18 1 37.56 107 VAL A C 1
ATOM 845 O O . VAL A 1 107 ? 19.875 13.766 2.734 1 37.56 107 VAL A O 1
ATOM 848 N N . GLU A 1 108 ? 19.844 15.453 2.91 1 34.25 108 GLU A N 1
ATOM 849 C CA . GLU A 1 108 ? 21.141 15.5 3.562 1 34.25 108 GLU A CA 1
ATOM 850 C C . GLU A 1 108 ? 21.047 15.062 5.023 1 34.25 108 GLU A C 1
ATOM 852 O O . GLU A 1 108 ? 20.047 15.312 5.688 1 34.25 108 GLU A O 1
ATOM 857 N N . SER A 1 109 ? 21.781 13.969 5.492 1 31.45 109 SER A N 1
ATOM 858 C CA . SER A 1 109 ? 22.234 13.586 6.824 1 31.45 109 SER A CA 1
ATOM 859 C C . SER A 1 109 ? 22.484 14.812 7.695 1 31.45 109 SER A C 1
ATOM 861 O O . SER A 1 109 ? 23.125 14.711 8.75 1 31.45 109 SER A O 1
ATOM 863 N N . ASP A 1 110 ? 22.422 15.977 7.211 1 31.06 110 ASP A N 1
ATOM 864 C CA . ASP A 1 110 ? 22.922 16.891 8.227 1 31.06 110 ASP A CA 1
ATOM 865 C C . ASP A 1 110 ? 22.078 16.844 9.492 1 31.06 110 ASP A C 1
ATOM 867 O O . ASP A 1 110 ? 20.922 16.406 9.453 1 31.06 110 ASP A O 1
ATOM 871 N N . SER A 1 111 ? 22.547 17.547 10.68 1 29.02 111 SER A N 1
ATOM 872 C CA . SER A 1 111 ? 22.234 17.469 12.109 1 29.02 111 SER A CA 1
ATOM 873 C C . SER A 1 111 ? 20.75 17.672 12.375 1 29.02 111 SER A C 1
ATOM 875 O O . SER A 1 111 ? 20.094 16.812 12.961 1 29.02 111 SER A O 1
ATOM 877 N N . GLY A 1 112 ? 20.219 18.922 13 1 28.36 112 GLY A N 1
ATOM 878 C CA . GLY A 1 112 ? 19.312 19.109 14.125 1 28.36 112 GLY A CA 1
ATOM 879 C C . GLY A 1 112 ? 17.859 19.125 13.719 1 28.36 112 GLY A C 1
ATOM 880 O O . GLY A 1 112 ? 16.969 19.297 14.562 1 28.36 112 GLY A O 1
ATOM 881 N N . SER A 1 113 ? 17.438 19.734 12.641 1 31.56 113 SER A N 1
ATOM 882 C CA . SER A 1 113 ? 16 19.906 12.703 1 31.56 113 SER A CA 1
ATOM 883 C C . SER A 1 113 ? 15.273 18.578 12.547 1 31.56 113 SER A C 1
ATOM 885 O O . SER A 1 113 ? 15.5 17.859 11.578 1 31.56 113 SER A O 1
ATOM 887 N N . GLU A 1 114 ? 14.766 18.016 13.648 1 27.61 114 GLU A N 1
ATOM 888 C CA . GLU A 1 114 ? 14.094 16.781 14.062 1 27.61 114 GLU A CA 1
ATOM 889 C C . GLU A 1 114 ? 12.93 16.453 13.133 1 27.61 114 GLU A C 1
ATOM 891 O O . GLU A 1 114 ? 11.93 17.188 13.102 1 27.61 114 GLU A O 1
ATOM 896 N N . ILE A 1 115 ? 13.094 16.266 11.945 1 32.06 115 ILE A N 1
ATOM 897 C CA . ILE A 1 115 ? 12.031 15.578 11.227 1 32.06 115 ILE A CA 1
ATOM 898 C C . ILE A 1 115 ? 11.477 14.445 12.086 1 32.06 115 ILE A C 1
ATOM 900 O O . ILE A 1 115 ? 12.203 13.523 12.453 1 32.06 115 ILE A O 1
ATOM 904 N N . LEU A 1 116 ? 10.617 14.828 13.062 1 26.25 116 LEU A N 1
ATOM 905 C CA . LEU A 1 116 ? 9.961 13.836 13.898 1 26.25 116 LEU A CA 1
ATOM 906 C C . LEU A 1 116 ? 9.359 12.719 13.055 1 26.25 116 LEU A C 1
ATOM 908 O O . LEU A 1 116 ? 8.523 12.969 12.188 1 26.25 116 LEU A O 1
ATOM 912 N N . ASN A 1 117 ? 10.172 11.852 12.617 1 27.5 117 ASN A N 1
ATOM 913 C CA . ASN A 1 117 ? 9.867 10.508 12.141 1 27.5 117 ASN A CA 1
ATOM 914 C C . ASN A 1 117 ? 8.719 9.875 12.93 1 27.5 117 ASN A C 1
ATOM 916 O O . ASN A 1 117 ? 8.953 9.172 13.914 1 27.5 117 ASN A O 1
ATOM 920 N N . LEU A 1 118 ? 7.777 10.648 13.516 1 25.17 118 LEU A N 1
ATOM 921 C CA . LEU A 1 118 ? 6.934 9.82 14.359 1 25.17 118 LEU A CA 1
ATOM 922 C C . LEU A 1 118 ? 6.078 8.875 13.523 1 25.17 118 LEU A C 1
ATOM 924 O O . LEU A 1 118 ? 5.23 9.328 12.75 1 25.17 118 LEU A O 1
ATOM 928 N N . VAL A 1 119 ? 6.574 7.762 13.055 1 26.94 119 VAL A N 1
ATOM 929 C CA . VAL A 1 119 ? 5.949 6.52 12.602 1 26.94 119 VAL A CA 1
ATOM 930 C C . VAL A 1 119 ? 4.781 6.164 13.523 1 26.94 119 VAL A C 1
ATOM 932 O O . VAL A 1 119 ? 4.988 5.699 14.648 1 26.94 119 VAL A O 1
ATOM 935 N N . GLY A 1 120 ? 3.953 7.133 13.992 1 24.41 120 GLY A N 1
ATOM 936 C CA . GLY A 1 120 ? 2.904 6.566 14.828 1 24.41 120 GLY A CA 1
ATOM 937 C C . GLY A 1 120 ? 2.049 5.551 14.094 1 24.41 120 GLY A C 1
ATOM 938 O O . GLY A 1 120 ? 1.732 5.727 12.914 1 24.41 120 GLY A O 1
ATOM 939 N N . ILE A 1 121 ? 2.166 4.246 14.414 1 25.2 121 ILE A N 1
ATOM 940 C CA . ILE A 1 121 ? 1.337 3.066 14.195 1 25.2 121 ILE A CA 1
ATOM 941 C C . ILE A 1 121 ? -0.135 3.43 14.367 1 25.2 121 ILE A C 1
ATOM 943 O O . ILE A 1 121 ? -0.556 3.832 15.453 1 25.2 121 ILE A O 1
ATOM 947 N N . ILE A 1 122 ? -0.779 4.281 13.555 1 28.14 122 ILE A N 1
ATOM 948 C CA . ILE A 1 122 ? -2.229 4.41 13.648 1 28.14 122 ILE A CA 1
ATOM 949 C C . ILE A 1 122 ? -2.859 3.027 13.812 1 28.14 122 ILE A C 1
ATOM 951 O O . ILE A 1 122 ? -2.748 2.18 12.922 1 28.14 122 ILE A O 1
ATOM 955 N N . GLY A 1 123 ? -2.904 2.443 15.047 1 23.44 123 GLY A N 1
ATOM 956 C CA . GLY A 1 123 ? -3.609 1.283 15.57 1 23.44 123 GLY A CA 1
ATOM 957 C C . GLY A 1 123 ? -5.035 1.175 15.07 1 23.44 123 GLY A C 1
ATOM 958 O O . GLY A 1 123 ? -5.613 2.162 14.609 1 23.44 123 GLY A O 1
ATOM 959 N N . SER A 1 124 ? -5.582 -0.078 14.883 1 22.95 124 SER A N 1
ATOM 960 C CA . SER A 1 124 ? -6.883 -0.73 14.766 1 22.95 124 SER A CA 1
ATOM 961 C C . SER A 1 124 ? -7.922 -0.055 15.656 1 22.95 124 SER A C 1
ATOM 963 O O . SER A 1 124 ? -7.84 -0.126 16.875 1 22.95 124 SER A O 1
ATOM 965 N N . LEU A 1 125 ? -8.203 1.289 15.688 1 23 125 LEU A N 1
ATOM 966 C CA . LEU A 1 125 ? -9.422 1.438 16.484 1 23 125 LEU A CA 1
ATOM 967 C C . LEU A 1 125 ? -10.648 1.034 15.664 1 23 125 LEU A C 1
ATOM 969 O O . LEU A 1 125 ? -10.766 1.384 14.492 1 23 125 LEU A O 1
ATOM 973 N N . MET B 1 1 ? -1.703 46.906 26.672 1 38.72 1 MET B N 1
ATOM 974 C CA . MET B 1 1 ? -0.694 46.375 25.766 1 38.72 1 MET B CA 1
ATOM 975 C C . MET B 1 1 ? -1.309 45.375 24.781 1 38.72 1 MET B C 1
ATOM 977 O O . MET B 1 1 ? -1.854 44.344 25.203 1 38.72 1 MET B O 1
ATOM 981 N N . ALA B 1 2 ? -1.966 45.812 23.781 1 53.38 2 ALA B N 1
ATOM 982 C CA . ALA B 1 2 ? -2.557 44.969 22.75 1 53.38 2 ALA B CA 1
ATOM 983 C C . ALA B 1 2 ? -1.565 43.906 22.281 1 53.38 2 ALA B C 1
ATOM 985 O O . ALA B 1 2 ? -0.436 44.219 21.906 1 53.38 2 ALA B O 1
ATOM 986 N N . SER B 1 3 ? -1.369 42.844 22.984 1 51.09 3 SER B N 1
ATOM 987 C CA . SER B 1 3 ? -0.48 41.781 22.5 1 51.09 3 SER B CA 1
ATOM 988 C C . SER B 1 3 ? -0.604 41.594 21 1 51.09 3 SER B C 1
ATOM 990 O O . SER B 1 3 ? -1.704 41.375 20.484 1 51.09 3 SER B O 1
ATOM 992 N N . LEU B 1 4 ? -0.021 42.406 20.297 1 51.94 4 LEU B N 1
ATOM 993 C CA . LEU B 1 4 ? 0.111 42.25 18.859 1 51.94 4 LEU B CA 1
ATOM 994 C C . LEU B 1 4 ? 0.22 40.781 18.484 1 51.94 4 LEU B C 1
ATOM 996 O O . LEU B 1 4 ? 1.285 40.188 18.625 1 51.94 4 LEU B O 1
ATOM 1000 N N . LYS B 1 5 ? -0.761 39.969 18.906 1 54.41 5 LYS B N 1
ATOM 1001 C CA . LYS B 1 5 ? -0.734 38.562 18.516 1 54.41 5 LYS B CA 1
ATOM 1002 C C . LYS B 1 5 ? -0.396 38.406 17.031 1 54.41 5 LYS B C 1
ATOM 1004 O O . LYS B 1 5 ? -1.062 39 16.172 1 54.41 5 LYS B O 1
ATOM 1009 N N . GLN B 1 6 ? 0.869 38.375 16.672 1 61.91 6 GLN B N 1
ATOM 1010 C CA . GLN B 1 6 ? 1.288 38.031 15.312 1 61.91 6 GLN B CA 1
ATOM 1011 C C . GLN B 1 6 ? 0.292 37.062 14.664 1 61.91 6 GLN B C 1
ATOM 1013 O O . GLN B 1 6 ? -0.369 36.281 15.352 1 61.91 6 GLN B O 1
ATOM 1018 N N . PRO B 1 7 ? -0.227 37.562 13.562 1 68.56 7 PRO B N 1
ATOM 1019 C CA . PRO B 1 7 ? -1.2 36.719 12.867 1 68.56 7 PRO B CA 1
ATOM 1020 C C . PRO B 1 7 ? -0.812 35.219 12.875 1 68.56 7 PRO B C 1
ATOM 1022 O O . PRO B 1 7 ? 0.324 34.875 12.547 1 68.56 7 PRO B O 1
ATOM 1025 N N . GLN B 1 8 ? -1.466 34.438 13.781 1 83.69 8 GLN B N 1
ATOM 1026 C CA . GLN B 1 8 ? -1.172 33.031 13.914 1 83.69 8 GLN B CA 1
ATOM 1027 C C . GLN B 1 8 ? -1.571 32.25 12.656 1 83.69 8 GLN B C 1
ATOM 1029 O O . GLN B 1 8 ? -2.566 32.594 12.008 1 83.69 8 GLN B O 1
ATOM 1034 N N . LYS B 1 9 ? -0.649 31.516 12.133 1 91.38 9 LYS B N 1
ATOM 1035 C CA . LYS B 1 9 ? -0.884 30.703 10.945 1 91.38 9 LYS B CA 1
ATOM 1036 C C . LYS B 1 9 ? -1.995 29.688 11.195 1 91.38 9 LYS B C 1
ATOM 1038 O O . LYS B 1 9 ? -2.076 29.094 12.273 1 91.38 9 LYS B O 1
ATOM 1043 N N . THR B 1 10 ? -2.916 29.594 10.242 1 96.06 10 THR B N 1
ATOM 1044 C CA . THR B 1 10 ? -4.02 28.656 10.406 1 96.06 10 THR B CA 1
ATOM 1045 C C . THR B 1 10 ? -3.93 27.531 9.375 1 96.06 10 THR B C 1
ATOM 1047 O O . THR B 1 10 ? -4.875 26.766 9.203 1 96.06 10 THR B O 1
ATOM 1050 N N . SER B 1 11 ? -2.752 27.453 8.648 1 96.75 11 SER B N 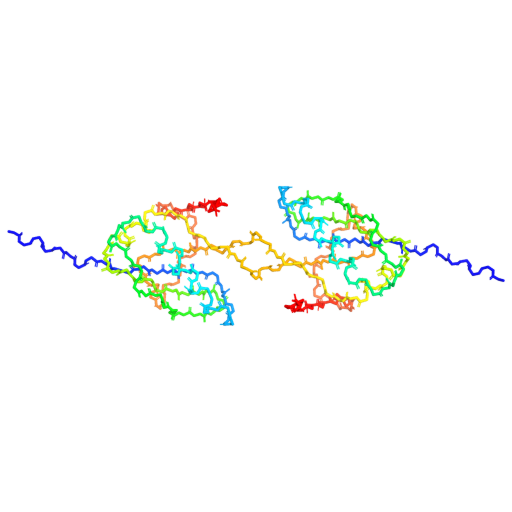1
ATOM 1051 C CA . SER B 1 11 ? -2.629 26.438 7.613 1 96.75 11 SER B CA 1
ATOM 1052 C C . SER B 1 11 ? -1.303 25.688 7.727 1 96.75 11 SER B C 1
ATOM 1054 O O . SER B 1 11 ? -0.316 26.234 8.219 1 96.75 11 SER B O 1
ATOM 1056 N N . VAL B 1 12 ? -1.407 24.438 7.336 1 96.31 12 VAL B N 1
ATOM 1057 C CA . VAL B 1 12 ? -0.204 23.625 7.16 1 96.31 12 VAL B CA 1
ATOM 1058 C C . VAL B 1 12 ? -0.174 23.047 5.75 1 96.31 12 VAL B C 1
ATOM 1060 O O . VAL B 1 12 ? -1.184 23.062 5.039 1 96.31 12 VAL B O 1
ATOM 1063 N N . TYR B 1 13 ? 1.001 22.609 5.371 1 95 13 TYR B N 1
ATOM 1064 C CA . TYR B 1 13 ? 1.203 21.984 4.066 1 95 13 TYR B CA 1
ATOM 1065 C C . TYR B 1 13 ? 1.624 20.531 4.223 1 95 13 TYR B C 1
ATOM 1067 O O . TYR B 1 13 ? 2.453 20.203 5.074 1 95 13 TYR B O 1
ATOM 1075 N N . VAL B 1 14 ? 0.982 19.719 3.377 1 96.75 14 VAL B N 1
ATOM 1076 C CA . VAL B 1 14 ? 1.174 18.281 3.465 1 96.75 14 VAL B CA 1
ATOM 1077 C C . VAL B 1 14 ? 1.766 17.75 2.158 1 96.75 14 VAL B C 1
ATOM 1079 O O . VAL B 1 14 ? 1.245 18.031 1.077 1 96.75 14 VAL B O 1
ATOM 1082 N N . ARG B 1 15 ? 2.789 17.047 2.291 1 94.5 15 ARG B N 1
ATOM 1083 C CA . ARG B 1 15 ? 3.406 16.359 1.16 1 94.5 15 ARG B CA 1
ATOM 1084 C C . ARG B 1 15 ? 3.156 14.852 1.228 1 94.5 15 ARG B C 1
ATOM 1086 O O . ARG B 1 15 ? 3.377 14.227 2.266 1 94.5 15 ARG B O 1
ATOM 1093 N N . ALA B 1 16 ? 2.682 14.305 0.138 1 94.19 16 ALA B N 1
ATOM 1094 C CA . ALA B 1 16 ? 2.457 12.867 -0.011 1 94.19 16 ALA B CA 1
ATOM 1095 C C . ALA B 1 16 ? 3.129 12.336 -1.274 1 94.19 16 ALA B C 1
ATOM 1097 O O . ALA B 1 16 ? 3.502 13.117 -2.16 1 94.19 16 ALA B O 1
ATOM 1098 N N . PRO B 1 17 ? 3.375 11.039 -1.328 1 91.62 17 PRO B N 1
ATOM 1099 C CA . PRO B 1 17 ? 3.805 10.469 -2.609 1 91.62 17 PRO B CA 1
ATOM 1100 C C . PRO B 1 17 ? 2.805 10.734 -3.734 1 91.62 17 PRO B C 1
ATOM 1102 O O . PRO B 1 17 ? 1.672 11.148 -3.475 1 91.62 17 PRO B O 1
ATOM 1105 N N . PRO B 1 18 ? 3.293 10.555 -4.926 1 92.38 18 PRO B N 1
ATOM 1106 C CA . PRO B 1 18 ? 2.377 10.773 -6.051 1 92.38 18 PRO B CA 1
ATOM 1107 C C . PRO B 1 18 ? 1.109 9.922 -5.945 1 92.38 18 PRO B C 1
ATOM 1109 O O . PRO B 1 18 ? 1.183 8.727 -5.645 1 92.38 18 PRO B O 1
ATOM 1112 N N . ILE B 1 19 ? 0.07 10.555 -6.121 1 89.19 19 ILE B N 1
ATOM 1113 C CA . ILE B 1 19 ? -1.246 9.93 -6.141 1 89.19 19 ILE B CA 1
ATOM 1114 C C . ILE B 1 19 ? -1.888 10.125 -7.516 1 89.19 19 ILE B C 1
ATOM 1116 O O . ILE B 1 19 ? -1.92 11.234 -8.039 1 89.19 19 ILE B O 1
ATOM 1120 N N . GLY B 1 20 ? -2.289 9.008 -8.039 1 89 20 GLY B N 1
ATOM 1121 C CA . GLY B 1 20 ? -2.963 9.102 -9.328 1 89 20 GLY B CA 1
ATOM 1122 C C . GLY B 1 20 ? -4.148 10.047 -9.312 1 89 20 GLY B C 1
ATOM 1123 O O . GLY B 1 20 ? -4.848 10.156 -8.297 1 89 20 GLY B O 1
ATOM 1124 N N . SER B 1 21 ? -4.355 10.695 -10.391 1 91.19 21 SER B N 1
ATOM 1125 C CA . SER B 1 21 ? -5.406 11.703 -10.492 1 91.19 21 SER B CA 1
ATOM 1126 C C . SER B 1 21 ? -6.766 11.133 -10.109 1 91.19 21 SER B C 1
ATOM 1128 O O . SER B 1 21 ? -7.578 11.812 -9.484 1 91.19 21 SER B O 1
ATOM 1130 N N . ASP B 1 22 ? -6.965 9.875 -10.461 1 89.44 22 ASP B N 1
ATOM 1131 C CA . ASP B 1 22 ? -8.25 9.242 -10.203 1 89.44 22 ASP B CA 1
ATOM 1132 C C . ASP B 1 22 ? -8.484 9.047 -8.703 1 89.44 22 ASP B C 1
ATOM 1134 O O . ASP B 1 22 ? -9.625 8.906 -8.258 1 89.44 22 ASP B O 1
ATOM 1138 N N . ALA B 1 23 ? -7.402 9.07 -7.941 1 90.12 23 ALA B N 1
ATOM 1139 C CA . ALA B 1 23 ? -7.512 8.766 -6.52 1 90.12 23 ALA B CA 1
ATOM 1140 C C . ALA B 1 23 ? -7.336 10.023 -5.672 1 90.12 23 ALA B C 1
ATOM 1142 O O . ALA B 1 23 ? -7.438 9.977 -4.445 1 90.12 23 ALA B O 1
ATOM 1143 N N . GLN B 1 24 ? -7.121 11.164 -6.289 1 93 24 GLN B N 1
ATOM 1144 C CA . GLN B 1 24 ? -6.738 12.359 -5.551 1 93 24 GLN B CA 1
ATOM 1145 C C . GLN B 1 24 ? -7.906 12.898 -4.727 1 93 24 GLN B C 1
ATOM 1147 O O . GLN B 1 24 ? -7.715 13.383 -3.609 1 93 24 GLN B O 1
ATOM 1152 N N . GLN B 1 25 ? -9.062 12.773 -5.312 1 94.19 25 GLN B N 1
ATOM 1153 C CA . GLN B 1 25 ? -10.227 13.258 -4.57 1 94.19 25 GLN B CA 1
ATOM 1154 C C . GLN B 1 25 ? -10.438 12.445 -3.299 1 94.19 25 GLN B C 1
ATOM 1156 O O . GLN B 1 25 ? -10.633 13.008 -2.219 1 94.19 25 GLN B O 1
ATOM 1161 N N . SER B 1 26 ? -10.422 11.156 -3.459 1 92.12 26 SER B N 1
ATOM 1162 C CA . SER B 1 26 ? -10.586 10.297 -2.293 1 92.12 26 SER B CA 1
ATOM 1163 C C . SER B 1 26 ? -9.461 10.508 -1.281 1 92.12 26 SER B C 1
ATOM 1165 O O . SER B 1 26 ? -9.695 10.469 -0.071 1 92.12 26 SER B O 1
ATOM 1167 N N . PHE B 1 27 ? -8.297 10.789 -1.757 1 93.31 27 PHE B N 1
ATOM 1168 C CA . PHE B 1 27 ? -7.148 11.023 -0.888 1 93.31 27 PHE B CA 1
ATOM 1169 C C . PHE B 1 27 ? -7.34 12.305 -0.081 1 93.31 27 PHE B C 1
ATOM 1171 O O . PHE B 1 27 ? -7.105 12.32 1.129 1 93.31 27 PHE B O 1
ATOM 1178 N N . ARG B 1 28 ? -7.785 13.297 -0.755 1 96.38 28 ARG B N 1
ATOM 1179 C CA . ARG B 1 28 ? -8.07 14.57 -0.101 1 96.38 28 ARG B CA 1
ATOM 1180 C C . ARG B 1 28 ? -9.062 14.391 1.044 1 96.38 28 ARG B C 1
ATOM 1182 O O . ARG B 1 28 ? -8.867 14.938 2.133 1 96.38 28 ARG B O 1
ATOM 1189 N N . ASP B 1 29 ? -10.062 13.578 0.792 1 95.94 29 ASP B N 1
ATOM 1190 C CA . ASP B 1 29 ? -11.062 13.312 1.82 1 95.94 29 ASP B CA 1
ATOM 1191 C C . ASP B 1 29 ? -10.445 12.602 3.018 1 95.94 29 ASP B C 1
ATOM 1193 O O . ASP B 1 29 ? -10.789 12.883 4.168 1 95.94 29 ASP B O 1
ATOM 1197 N N . LYS B 1 30 ? -9.57 11.719 2.76 1 94.62 30 LYS B N 1
ATOM 1198 C CA . LYS B 1 30 ? -8.898 10.984 3.828 1 94.62 30 LYS B CA 1
ATOM 1199 C C . LYS B 1 30 ? -8.008 11.906 4.652 1 94.62 30 LYS B C 1
ATOM 1201 O O . LYS B 1 30 ? -7.934 11.781 5.875 1 94.62 30 LYS B O 1
ATOM 1206 N N . VAL B 1 31 ? -7.34 12.797 3.98 1 96.12 31 VAL B N 1
ATOM 1207 C CA . VAL B 1 31 ? -6.512 13.773 4.68 1 96.12 31 VAL B CA 1
ATOM 1208 C C . VAL B 1 31 ? -7.387 14.633 5.586 1 96.12 31 VAL B C 1
ATOM 1210 O O . VAL B 1 31 ? -7.047 14.867 6.75 1 96.12 31 VAL B O 1
ATOM 1213 N N . TRP B 1 32 ? -8.492 15.062 5.066 1 96.69 32 TRP B N 1
ATOM 1214 C CA . TRP B 1 32 ? -9.438 15.844 5.859 1 96.69 32 TRP B CA 1
ATOM 1215 C C . TRP B 1 32 ? -9.844 15.094 7.125 1 96.69 32 TRP B C 1
ATOM 1217 O O . TRP B 1 32 ? -9.766 15.633 8.227 1 96.69 32 TRP B O 1
ATOM 1227 N N . ILE B 1 33 ? -10.234 13.859 6.973 1 95.81 33 ILE B N 1
ATOM 1228 C CA . ILE B 1 33 ? -10.695 13.023 8.078 1 95.81 33 ILE B CA 1
ATOM 1229 C C . ILE B 1 33 ? -9.555 12.812 9.07 1 95.81 33 ILE B C 1
ATOM 1231 O O . ILE B 1 33 ? -9.758 12.891 10.289 1 95.81 33 ILE B O 1
ATOM 1235 N N . TYR B 1 34 ? -8.406 12.508 8.578 1 94.75 34 TYR B N 1
ATOM 1236 C CA . TYR B 1 34 ? -7.234 12.25 9.414 1 94.75 34 TYR B CA 1
ATOM 1237 C C . TYR B 1 34 ? -6.957 13.43 10.344 1 94.75 34 TYR B C 1
ATOM 1239 O O . TYR B 1 34 ? -6.867 13.266 11.562 1 94.75 34 TYR B O 1
ATOM 1247 N N . PHE B 1 35 ? -6.852 14.672 9.766 1 96.06 35 PHE B N 1
ATOM 1248 C CA . PHE B 1 35 ? -6.5 15.828 10.578 1 96.06 35 PHE B CA 1
ATOM 1249 C C . PHE B 1 35 ? -7.672 16.25 11.453 1 96.06 35 PHE B C 1
ATOM 1251 O O . PHE B 1 35 ? -7.477 16.797 12.547 1 96.06 35 PHE B O 1
ATOM 1258 N N . GLN B 1 36 ? -8.914 16.062 10.977 1 93.94 36 GLN B N 1
ATOM 1259 C CA . GLN B 1 36 ? -10.078 16.328 11.812 1 93.94 36 GLN B CA 1
ATOM 1260 C C . GLN B 1 36 ? -10.07 15.461 13.062 1 93.94 36 GLN B C 1
ATOM 1262 O O . GLN B 1 36 ? -10.422 15.922 14.156 1 93.94 36 GLN B O 1
ATOM 1267 N N . LYS B 1 37 ? -9.656 14.258 12.898 1 91 37 LYS B N 1
ATOM 1268 C CA . LYS B 1 37 ? -9.633 13.32 14.008 1 91 37 LYS B CA 1
ATOM 1269 C C . LYS B 1 37 ? -8.461 13.602 14.945 1 91 37 LYS B C 1
ATOM 1271 O O . LYS B 1 37 ? -8.539 13.336 16.141 1 91 37 LYS B O 1
ATOM 1276 N N . LYS B 1 38 ? -7.414 13.977 14.375 1 85.38 38 LYS B N 1
ATOM 1277 C CA . LYS B 1 38 ? -6.207 14.227 15.156 1 85.38 38 LYS B CA 1
ATOM 1278 C C . LYS B 1 38 ? -6.371 15.469 16.031 1 85.38 38 LYS B C 1
ATOM 1280 O O . LYS B 1 38 ? -5.645 15.641 17.016 1 85.38 38 LYS B O 1
ATOM 1285 N N . GLN B 1 39 ? -7.262 16.281 15.633 1 80.38 39 GLN B N 1
ATOM 1286 C CA . GLN B 1 39 ? -7.512 17.484 16.422 1 80.38 39 GLN B CA 1
ATOM 1287 C C . GLN B 1 39 ? -8.234 17.156 17.719 1 80.38 39 GLN B C 1
ATOM 1289 O O . GLN B 1 39 ? -9.195 16.375 17.719 1 80.38 39 GLN B O 1
ATOM 1294 N N . VAL B 1 40 ? -7.559 17.516 18.828 1 71.5 40 VAL B N 1
ATOM 1295 C CA . VAL B 1 40 ? -8.109 17.219 20.141 1 71.5 40 VAL B CA 1
ATOM 1296 C C . VAL B 1 40 ? -8.906 18.422 20.641 1 71.5 40 VAL B C 1
ATOM 1298 O O . VAL B 1 40 ? -9.812 18.281 21.469 1 71.5 40 VAL B O 1
ATOM 1301 N N . SER B 1 41 ? -8.625 19.547 19.984 1 75.69 41 SER B N 1
ATOM 1302 C CA . SER B 1 41 ? -9.289 20.734 20.484 1 75.69 41 SER B CA 1
ATOM 1303 C C . SER B 1 41 ? -10.727 20.828 20 1 75.69 41 SER B C 1
ATOM 1305 O O . SER B 1 41 ? -11 20.578 18.812 1 75.69 41 SER B O 1
ATOM 1307 N N . LYS B 1 42 ? -11.695 20.953 20.953 1 78.31 42 LYS B N 1
ATOM 1308 C CA . LYS B 1 42 ? -13.117 21.047 20.672 1 78.31 42 LYS B CA 1
ATOM 1309 C C . LYS B 1 42 ? -13.406 22.172 19.688 1 78.31 42 LYS B C 1
ATOM 1311 O O . LYS B 1 42 ? -14.352 22.094 18.891 1 78.31 42 LYS B O 1
ATOM 1316 N N . ASP B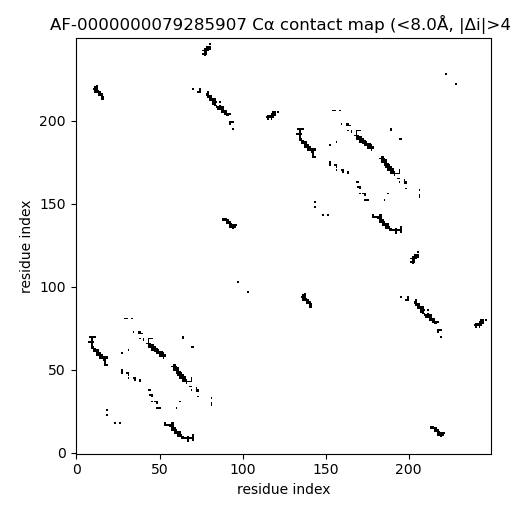 1 43 ? -12.555 23.203 19.625 1 88.69 43 ASP B N 1
ATOM 1317 C CA . ASP B 1 43 ? -12.867 24.375 18.812 1 88.69 43 ASP B CA 1
ATOM 1318 C C . ASP B 1 43 ? -12.125 24.328 17.484 1 88.69 43 ASP B C 1
ATOM 1320 O O . ASP B 1 43 ? -12.414 25.109 16.578 1 88.69 43 ASP B O 1
ATOM 1324 N N . SER B 1 44 ? -11.195 23.453 17.406 1 91.06 44 SER B N 1
ATOM 1325 C CA . SER B 1 44 ? -10.391 23.375 16.188 1 91.06 44 SER B CA 1
ATOM 1326 C C . SER B 1 44 ? -10.992 22.406 15.188 1 91.06 44 SER B C 1
ATOM 1328 O O . SER B 1 44 ? -11.375 21.281 15.555 1 91.06 44 SER B O 1
ATOM 1330 N N . ASP B 1 45 ? -11.148 22.844 13.961 1 95.06 45 ASP B N 1
ATOM 1331 C CA . ASP B 1 45 ? -11.719 22.047 12.867 1 95.06 45 ASP B CA 1
ATOM 1332 C C . ASP B 1 45 ? -10.969 22.312 11.562 1 95.06 45 ASP B C 1
ATOM 1334 O O . ASP B 1 45 ? -10.391 23.375 11.367 1 95.06 45 ASP B O 1
ATOM 1338 N N . VAL B 1 46 ? -11.016 21.281 10.766 1 97 46 VAL B N 1
ATOM 1339 C CA . VAL B 1 46 ? -10.469 21.469 9.422 1 97 46 VAL B CA 1
ATOM 1340 C C . VAL B 1 46 ? -11.492 22.188 8.547 1 97 46 VAL B C 1
ATOM 1342 O O . VAL B 1 46 ? -12.594 21.688 8.328 1 97 46 VAL B O 1
ATOM 1345 N N . GLU B 1 47 ? -11.156 23.328 8.031 1 96.94 47 GLU B N 1
ATOM 1346 C CA . GLU B 1 47 ? -12.055 24.125 7.203 1 96.94 47 GLU B CA 1
ATOM 1347 C C . GLU B 1 47 ? -11.953 23.734 5.734 1 96.94 47 GLU B C 1
ATOM 1349 O O . GLU B 1 47 ? -12.945 23.734 5.012 1 96.94 47 GLU B O 1
ATOM 1354 N N . ASP B 1 48 ? -10.727 23.422 5.383 1 97.38 48 ASP B N 1
ATOM 1355 C CA . ASP B 1 48 ? -10.523 23.141 3.965 1 97.38 48 ASP B CA 1
ATOM 1356 C C . ASP B 1 48 ? -9.25 22.328 3.742 1 97.38 48 ASP B C 1
ATOM 1358 O O . ASP B 1 48 ? -8.289 22.438 4.504 1 97.38 48 ASP B O 1
ATOM 1362 N N . VAL B 1 49 ? -9.297 21.453 2.766 1 98.06 49 VAL B N 1
ATOM 1363 C CA . VAL B 1 49 ? -8.117 20.781 2.223 1 98.06 49 VAL B CA 1
ATOM 1364 C C . VAL B 1 49 ? -8.062 20.969 0.709 1 98.06 49 VAL B C 1
ATOM 1366 O O . VAL B 1 49 ? -9 20.609 -0.005 1 98.06 49 VAL B O 1
ATOM 1369 N N . CYS B 1 50 ? -6.961 21.531 0.168 1 97 50 CYS B N 1
ATOM 1370 C CA . CYS B 1 50 ? -6.828 21.797 -1.258 1 97 50 CYS B CA 1
ATOM 1371 C C . CYS B 1 50 ? -5.547 21.188 -1.815 1 97 50 CYS B C 1
ATOM 1373 O O . CYS B 1 50 ? -4.5 21.234 -1.168 1 97 50 CYS B O 1
ATOM 1375 N N . VAL B 1 51 ? -5.707 20.672 -3.01 1 96.56 51 VAL B N 1
ATOM 1376 C CA . VAL B 1 51 ? -4.523 20.188 -3.709 1 96.56 51 VAL B CA 1
ATOM 1377 C C . VAL B 1 51 ? -3.787 21.359 -4.352 1 96.56 51 VAL B C 1
ATOM 1379 O O . VAL B 1 51 ? -4.367 22.109 -5.141 1 96.56 51 VAL B O 1
ATOM 1382 N N . LEU B 1 52 ? -2.551 21.516 -4.012 1 96.06 52 LEU B N 1
ATOM 1383 C CA . LEU B 1 52 ? -1.755 22.625 -4.539 1 96.06 52 LEU B CA 1
ATOM 1384 C C . LEU B 1 52 ? -1.004 22.203 -5.797 1 96.06 52 LEU B C 1
ATOM 1386 O O . LEU B 1 52 ? -0.883 22.984 -6.746 1 96.06 52 LEU B O 1
ATOM 1390 N N . SER B 1 53 ? -0.467 21.094 -5.848 1 95.06 53 SER B N 1
ATOM 1391 C CA . SER B 1 53 ? 0.275 20.562 -6.988 1 95.06 53 SER B CA 1
ATOM 1392 C C . SER B 1 53 ? 0.345 19.047 -6.945 1 95.06 53 SER B C 1
ATOM 1394 O O . SER B 1 53 ? 0.221 18.438 -5.875 1 95.06 53 SER B O 1
ATOM 1396 N N . SER B 1 54 ? 0.38 18.516 -8.102 1 94.19 54 SER B N 1
ATOM 1397 C CA . SER B 1 54 ? 0.5 17.078 -8.289 1 94.19 54 SER B CA 1
ATOM 1398 C C . SER B 1 54 ? 1.384 16.734 -9.484 1 94.19 54 SER B C 1
ATOM 1400 O O . SER B 1 54 ? 1.098 17.156 -10.609 1 94.19 54 SER B O 1
ATOM 1402 N N . ASP B 1 55 ? 2.502 16.125 -9.258 1 92.75 55 ASP B N 1
ATOM 1403 C CA . ASP B 1 55 ? 3.375 15.68 -10.336 1 92.75 55 ASP B CA 1
ATOM 1404 C C . ASP B 1 55 ? 3.928 14.281 -10.047 1 92.75 55 ASP B C 1
ATOM 1406 O O . ASP B 1 55 ? 3.396 13.562 -9.203 1 92.75 55 ASP B O 1
ATOM 1410 N N . ASP B 1 56 ? 4.871 13.859 -10.805 1 91.75 56 ASP B N 1
ATOM 1411 C CA . ASP B 1 56 ? 5.406 12.508 -10.672 1 91.75 56 ASP B CA 1
ATOM 1412 C C . ASP B 1 56 ? 6.254 12.367 -9.406 1 91.75 56 ASP B C 1
ATOM 1414 O O . ASP B 1 56 ? 6.688 11.266 -9.062 1 91.75 56 ASP B O 1
ATOM 1418 N N . GLU B 1 57 ? 6.414 13.414 -8.656 1 89.25 57 GLU B N 1
ATOM 1419 C CA . GLU B 1 57 ? 7.273 13.383 -7.477 1 89.25 57 GLU B CA 1
ATOM 1420 C C . GLU B 1 57 ? 6.445 13.406 -6.195 1 89.25 57 GLU B C 1
ATOM 1422 O O . GLU B 1 57 ? 6.75 12.688 -5.242 1 89.25 57 GLU B O 1
ATOM 1427 N N . ALA B 1 58 ? 5.375 14.266 -6.254 1 93.38 58 ALA B N 1
ATOM 1428 C CA . ALA B 1 58 ? 4.652 14.406 -4.988 1 93.38 58 ALA B CA 1
ATOM 1429 C C . ALA B 1 58 ? 3.275 15.031 -5.211 1 93.38 58 ALA B C 1
ATOM 1431 O O . ALA B 1 58 ? 3.016 15.617 -6.262 1 93.38 58 ALA B O 1
ATOM 1432 N N . LEU B 1 59 ? 2.41 14.805 -4.281 1 95.81 59 LEU B N 1
ATOM 1433 C CA . LEU B 1 59 ? 1.154 15.531 -4.125 1 95.81 59 LEU B CA 1
ATOM 1434 C C . LEU B 1 59 ? 1.23 16.5 -2.955 1 95.81 59 LEU B C 1
ATOM 1436 O O . LEU B 1 59 ? 1.619 16.125 -1.85 1 95.81 59 LEU B O 1
ATOM 1440 N N . TRP B 1 60 ? 0.979 17.75 -3.203 1 95.62 60 TRP B N 1
ATOM 1441 C CA . TRP B 1 60 ? 0.985 18.75 -2.15 1 95.62 60 TRP B CA 1
ATOM 1442 C C . TRP B 1 60 ? -0.43 19.234 -1.846 1 95.62 60 TRP B C 1
ATOM 1444 O O . TRP B 1 60 ? -1.187 19.578 -2.76 1 95.62 60 TRP B O 1
ATOM 1454 N N . LEU B 1 61 ? -0.668 19.219 -0.574 1 97.56 61 LEU B N 1
ATOM 1455 C CA . LEU B 1 61 ? -1.97 19.703 -0.125 1 97.56 61 LEU B CA 1
ATOM 1456 C C . LEU B 1 61 ? -1.811 20.828 0.899 1 97.56 61 LEU B C 1
ATOM 1458 O O . LEU B 1 61 ? -0.837 20.844 1.655 1 97.56 61 LEU B O 1
ATOM 1462 N N . LYS B 1 62 ? -2.703 21.766 0.882 1 97.25 62 LYS B N 1
ATOM 1463 C CA . LYS B 1 62 ? -2.871 22.75 1.94 1 97.25 62 LYS B CA 1
ATOM 1464 C C . LYS B 1 62 ? -4.047 22.406 2.846 1 97.25 62 LYS B C 1
ATOM 1466 O O . LYS B 1 62 ? -5.164 22.188 2.367 1 97.25 62 LYS B O 1
ATOM 1471 N N . VAL B 1 63 ? -3.738 22.328 4.066 1 97.62 63 VAL B N 1
ATOM 1472 C CA . VAL B 1 63 ? -4.781 22.094 5.059 1 97.62 63 VAL B CA 1
ATOM 1473 C C . VAL B 1 63 ? -5.004 23.359 5.887 1 97.62 63 VAL B C 1
ATOM 1475 O O . VAL B 1 63 ? -4.07 23.875 6.508 1 97.62 63 VAL B O 1
ATOM 1478 N N . THR B 1 64 ? -6.242 23.781 5.895 1 97.25 64 THR B N 1
ATOM 1479 C CA . THR B 1 64 ? -6.586 25 6.621 1 97.25 64 THR B CA 1
ATOM 1480 C C . THR B 1 64 ? -7.496 24.688 7.805 1 97.25 64 THR B C 1
ATOM 1482 O O . THR B 1 64 ? -8.523 24.031 7.645 1 97.25 64 THR B O 1
ATOM 1485 N N . PHE B 1 65 ? -7.098 25.219 8.953 1 96.69 65 PHE B N 1
ATOM 1486 C CA . PHE B 1 65 ? -7.879 25.078 10.18 1 96.69 65 PHE B CA 1
ATOM 1487 C C . PHE B 1 65 ? -8.625 26.375 10.492 1 96.69 65 PHE B C 1
ATOM 1489 O O . PHE B 1 65 ? -8.211 27.453 10.055 1 96.69 65 PHE B O 1
ATOM 1496 N N . ASN B 1 66 ? -9.719 26.234 11.25 1 95.94 66 ASN B N 1
ATOM 1497 C CA . ASN B 1 66 ? -10.5 27.406 11.648 1 95.94 66 ASN B CA 1
ATOM 1498 C C . ASN B 1 66 ? -9.766 28.234 12.688 1 95.94 66 ASN B C 1
ATOM 1500 O O . ASN B 1 66 ? -10.039 29.438 12.836 1 95.94 66 ASN B O 1
ATOM 1504 N N . GLU B 1 67 ? -8.844 27.641 13.406 1 93.75 67 GLU B N 1
ATOM 1505 C CA . GLU B 1 67 ? -8.078 28.328 14.438 1 93.75 67 GLU B CA 1
ATOM 1506 C C . GLU B 1 67 ? -6.629 27.844 14.461 1 93.75 67 GLU B C 1
ATOM 1508 O O . GLU B 1 67 ? -6.34 26.719 14.031 1 93.75 67 GLU B O 1
ATOM 1513 N N . PRO B 1 68 ? -5.73 28.672 15.023 1 93.25 68 PRO B N 1
ATOM 1514 C CA . PRO B 1 68 ? -4.301 28.359 15.016 1 93.25 68 PRO B CA 1
ATOM 1515 C C . PRO B 1 68 ? -3.965 27.125 15.852 1 93.25 68 PRO B C 1
ATOM 1517 O O . PRO B 1 68 ? -2.93 26.484 15.633 1 93.25 68 PRO B O 1
ATOM 1520 N N . SER B 1 69 ? -4.746 26.766 16.734 1 91.5 69 SER B N 1
ATOM 1521 C CA . SER B 1 69 ? -4.48 25.625 17.609 1 91.5 69 SER B CA 1
ATOM 1522 C C . SER B 1 69 ? -4.41 24.328 16.797 1 91.5 69 SER B C 1
ATOM 1524 O O . SER B 1 69 ? -3.689 23.406 17.172 1 91.5 69 SER B O 1
ATOM 1526 N N . GLY B 1 70 ? -5.121 24.266 15.758 1 93.62 70 GLY B N 1
ATOM 1527 C CA . GLY B 1 70 ? -5.035 23.109 14.875 1 93.62 70 GLY B CA 1
ATOM 1528 C C . GLY B 1 70 ? -3.652 22.922 14.273 1 93.62 70 GLY B C 1
ATOM 1529 O O . GLY B 1 70 ? -3.152 21.797 14.211 1 93.62 70 GLY B O 1
ATOM 1530 N N . VAL B 1 71 ? -3.092 24 13.914 1 92.56 71 VAL B N 1
ATOM 1531 C CA . VAL B 1 71 ? -1.742 23.969 13.359 1 92.56 71 VAL B CA 1
ATOM 1532 C C . VAL B 1 71 ? -0.758 23.469 14.414 1 92.56 71 VAL B C 1
ATOM 1534 O O . VAL B 1 71 ? 0.069 22.594 14.141 1 92.56 71 VAL B O 1
ATOM 1537 N N . GLU B 1 72 ? -0.907 23.969 15.555 1 90.81 72 GLU B N 1
ATOM 1538 C CA . GLU B 1 72 ? -0.007 23.609 16.641 1 90.81 72 GLU B CA 1
ATOM 1539 C C . GLU B 1 72 ? -0.097 22.125 16.969 1 90.81 72 GLU B C 1
ATOM 1541 O O . GLU B 1 72 ? 0.926 21.469 17.172 1 90.81 72 GLU B O 1
ATOM 1546 N N . ALA B 1 73 ? -1.304 21.641 16.984 1 90.94 73 ALA B N 1
ATOM 1547 C CA . ALA B 1 73 ? -1.526 20.234 17.312 1 90.94 73 ALA B CA 1
ATOM 1548 C C . ALA B 1 73 ? -0.902 19.328 16.266 1 90.94 73 ALA B C 1
ATOM 1550 O O . ALA B 1 73 ? -0.252 18.328 16.609 1 90.94 73 ALA B O 1
ATOM 1551 N N . VAL B 1 74 ? -1.099 19.656 15.07 1 93.12 74 VAL B N 1
ATOM 1552 C CA . VAL B 1 74 ? -0.638 18.828 13.953 1 93.12 74 VAL B CA 1
ATOM 1553 C C . VAL B 1 74 ? 0.886 18.875 13.875 1 93.12 74 VAL B C 1
ATOM 1555 O O . VAL B 1 74 ? 1.532 17.859 13.648 1 93.12 74 VAL B O 1
ATOM 1558 N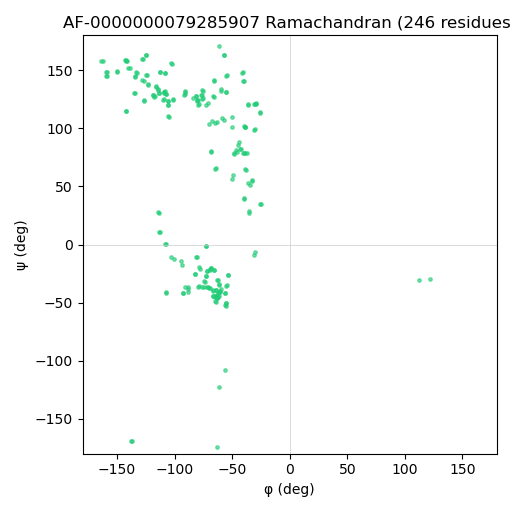 N . LEU B 1 75 ? 1.478 20 14.133 1 92.12 75 LEU B N 1
ATOM 1559 C CA . LEU B 1 75 ? 2.926 20.156 14.031 1 92.12 75 LEU B CA 1
ATOM 1560 C C . LEU B 1 75 ? 3.625 19.547 15.242 1 92.12 75 LEU B C 1
ATOM 1562 O O . LEU B 1 75 ? 4.824 19.266 15.195 1 92.12 75 LEU B O 1
ATOM 1566 N N . ALA B 1 76 ? 2.895 19.406 16.266 1 90 76 ALA B N 1
ATOM 1567 C CA . ALA B 1 76 ? 3.443 18.766 17.453 1 90 76 ALA B CA 1
ATOM 1568 C C . ALA B 1 76 ? 3.613 17.266 17.25 1 90 76 ALA B C 1
ATOM 1570 O O . ALA B 1 76 ? 4.395 16.625 17.953 1 90 76 ALA B O 1
ATOM 1571 N N . THR B 1 77 ? 2.76 16.719 16.344 1 87.75 77 THR B N 1
ATOM 1572 C CA . THR B 1 77 ? 2.846 15.297 16.016 1 87.75 77 THR B CA 1
ATOM 1573 C C . THR B 1 77 ? 4.02 15.031 15.07 1 87.75 77 THR B C 1
ATOM 1575 O O . THR B 1 77 ? 4.129 15.656 14.016 1 87.75 77 THR B O 1
ATOM 1578 N N . LYS B 1 78 ? 4.855 14.172 15.297 1 86.5 78 LYS B N 1
ATOM 1579 C CA . LYS B 1 78 ? 6.098 13.914 14.578 1 86.5 78 LYS B CA 1
ATOM 1580 C C . LYS B 1 78 ? 5.84 13.141 13.289 1 86.5 78 LYS B C 1
ATOM 1582 O O . LYS B 1 78 ? 6.5 13.383 12.273 1 86.5 78 LYS B O 1
ATOM 1587 N N . TYR B 1 79 ? 4.879 12.234 13.312 1 87.62 79 TYR B N 1
ATOM 1588 C CA . TYR B 1 79 ? 4.68 11.336 12.18 1 87.62 79 TYR B CA 1
ATOM 1589 C C . TYR B 1 79 ? 3.201 11.227 11.82 1 87.62 79 TYR B C 1
ATOM 1591 O O . TYR B 1 79 ? 2.35 11.094 12.703 1 87.62 79 TYR B O 1
ATOM 1599 N N . HIS B 1 80 ? 2.918 11.414 10.484 1 92.5 80 HIS B N 1
ATOM 1600 C CA . HIS B 1 80 ? 1.569 11.266 9.953 1 92.5 80 HIS B CA 1
ATOM 1601 C C . HIS B 1 80 ? 1.532 10.227 8.836 1 92.5 80 HIS B C 1
ATOM 1603 O O . HIS B 1 80 ? 2.461 10.141 8.023 1 92.5 80 HIS B O 1
ATOM 1609 N N . GLU B 1 81 ? 0.536 9.367 8.797 1 90.75 81 GLU B N 1
ATOM 1610 C CA . GLU B 1 81 ? 0.337 8.406 7.719 1 90.75 81 GLU B CA 1
ATOM 1611 C C . GLU B 1 81 ? -1.144 8.094 7.523 1 90.75 81 GLU B C 1
ATOM 1613 O O . GLU B 1 81 ? -1.936 8.203 8.461 1 90.75 81 GLU B O 1
ATOM 1618 N N . LEU B 1 82 ? -1.393 7.812 6.195 1 90.19 82 LEU B N 1
ATOM 1619 C CA . LEU B 1 82 ? -2.73 7.324 5.875 1 90.19 82 LEU B CA 1
ATOM 1620 C C . LEU B 1 82 ? -2.684 5.871 5.418 1 90.19 82 LEU B C 1
ATOM 1622 O O . LEU B 1 82 ? -1.698 5.438 4.816 1 90.19 82 LEU B O 1
ATOM 1626 N N . ILE B 1 83 ? -3.695 5.109 5.672 1 80.69 83 ILE B N 1
ATOM 1627 C CA . ILE B 1 83 ? -3.822 3.754 5.152 1 80.69 83 ILE B CA 1
ATOM 1628 C C . ILE B 1 83 ? -4.207 3.799 3.676 1 80.69 83 ILE B C 1
ATOM 1630 O O . ILE B 1 83 ? -5.141 4.512 3.293 1 80.69 83 ILE B O 1
ATOM 1634 N N . SER B 1 84 ? -3.42 3.127 2.898 1 77.56 84 SER B N 1
ATOM 1635 C CA . SER B 1 84 ? -3.688 3.078 1.466 1 77.56 84 SER B CA 1
ATOM 1636 C C . SER B 1 84 ? -4.754 2.041 1.137 1 77.56 84 SER B C 1
ATOM 1638 O O . SER B 1 84 ? -4.738 0.934 1.677 1 77.56 84 SER B O 1
ATOM 1640 N N . GLU B 1 85 ? -5.809 2.42 0.409 1 66.19 85 GLU B N 1
ATOM 1641 C CA . GLU B 1 85 ? -6.789 1.434 -0.033 1 66.19 85 GLU B CA 1
ATOM 1642 C C . GLU B 1 85 ? -6.316 0.712 -1.292 1 66.19 85 GLU B C 1
ATOM 1644 O O . GLU B 1 85 ? -6.711 -0.429 -1.544 1 66.19 85 GLU B O 1
ATOM 1649 N N . HIS B 1 86 ? -5.492 1.257 -2.098 1 64.94 86 HIS B N 1
ATOM 1650 C CA . HIS B 1 86 ? -5.309 0.802 -3.471 1 64.94 86 HIS B CA 1
ATOM 1651 C C . HIS B 1 86 ? -3.904 0.241 -3.682 1 64.94 86 HIS B C 1
ATOM 1653 O O . HIS B 1 86 ? -3.445 0.117 -4.82 1 64.94 86 HIS B O 1
ATOM 1659 N N . GLU B 1 87 ? -3.391 -0.246 -2.641 1 70.19 87 GLU B N 1
ATOM 1660 C CA . GLU B 1 87 ? -2.043 -0.731 -2.926 1 70.19 87 GLU B CA 1
ATOM 1661 C C . GLU B 1 87 ? -2.061 -2.199 -3.34 1 70.19 87 GLU B C 1
ATOM 1663 O O . GLU B 1 87 ? -2.865 -2.984 -2.832 1 70.19 87 GLU B O 1
ATOM 1668 N N . THR B 1 88 ? -1.361 -2.449 -4.441 1 79.69 88 THR B N 1
ATOM 1669 C CA . THR B 1 88 ? -1.266 -3.822 -4.93 1 79.69 88 THR B CA 1
ATOM 1670 C C . THR B 1 88 ? 0.14 -4.375 -4.711 1 79.69 88 THR B C 1
ATOM 1672 O O . THR B 1 88 ? 1.098 -3.613 -4.566 1 79.69 88 THR B O 1
ATOM 1675 N N . ILE B 1 89 ? 0.205 -5.723 -4.465 1 85.75 89 ILE B N 1
ATOM 1676 C CA . ILE B 1 89 ? 1.451 -6.477 -4.371 1 85.75 89 ILE B CA 1
ATOM 1677 C C . ILE B 1 89 ? 1.637 -7.32 -5.629 1 85.75 89 ILE B C 1
ATOM 1679 O O . ILE B 1 89 ? 0.884 -8.273 -5.863 1 85.75 89 ILE B O 1
ATOM 1683 N N . PRO B 1 90 ? 2.633 -6.91 -6.438 1 89.31 90 PRO B N 1
ATOM 1684 C CA . PRO B 1 90 ? 2.877 -7.746 -7.617 1 89.31 90 PRO B CA 1
ATOM 1685 C C . PRO B 1 90 ? 3.385 -9.141 -7.262 1 89.31 90 PRO B C 1
ATOM 1687 O O . PRO B 1 90 ? 4.168 -9.289 -6.32 1 89.31 90 PRO B O 1
ATOM 1690 N N . LEU B 1 91 ? 2.92 -10.109 -8 1 94.12 91 LEU B N 1
ATOM 1691 C CA . LEU B 1 91 ? 3.4 -11.477 -7.859 1 94.12 91 LEU B CA 1
ATOM 1692 C C . LEU B 1 91 ? 4.137 -11.93 -9.117 1 94.12 91 LEU B C 1
ATOM 1694 O O . LEU B 1 91 ? 3.66 -11.711 -10.234 1 94.12 91 LEU B O 1
ATOM 1698 N N . HIS B 1 92 ? 5.293 -12.531 -8.93 1 93.19 92 HIS B N 1
ATOM 1699 C CA . HIS B 1 92 ? 6.004 -13.18 -10.023 1 93.19 92 HIS B CA 1
ATOM 1700 C C . HIS B 1 92 ? 5.895 -14.695 -9.93 1 93.19 92 HIS B C 1
ATOM 1702 O O . HIS B 1 92 ? 6.297 -15.289 -8.93 1 93.19 92 HIS B O 1
ATOM 1708 N N . VAL B 1 93 ? 5.324 -15.25 -10.961 1 95.25 93 VAL B N 1
ATOM 1709 C CA . VAL B 1 93 ? 5.059 -16.688 -10.945 1 95.25 93 VAL B CA 1
ATOM 1710 C C . VAL B 1 93 ? 6 -17.391 -11.914 1 95.25 93 VAL B C 1
ATOM 1712 O O . VAL B 1 93 ? 6.184 -16.953 -13.047 1 95.25 93 VAL B O 1
ATOM 1715 N N . GLN B 1 94 ? 6.648 -18.469 -11.445 1 92.56 94 GLN B N 1
ATOM 1716 C CA . GLN B 1 94 ? 7.539 -19.25 -12.297 1 92.56 94 GLN B CA 1
ATOM 1717 C C . GLN B 1 94 ? 7.422 -20.734 -11.992 1 92.56 94 GLN B C 1
ATOM 1719 O O . GLN B 1 94 ? 6.945 -21.125 -10.922 1 92.56 94 GLN B O 1
ATOM 1724 N N . SER B 1 95 ? 7.812 -21.594 -12.945 1 92.06 95 SER B N 1
ATOM 1725 C CA . SER B 1 95 ? 7.66 -23.047 -12.852 1 92.06 95 SER B CA 1
ATOM 1726 C C . SER B 1 95 ? 8.773 -23.672 -12.023 1 92.06 95 SER B C 1
ATOM 1728 O O . SER B 1 95 ? 8.68 -24.828 -11.617 1 92.06 95 SER B O 1
ATOM 1730 N N . PHE B 1 96 ? 9.82 -22.969 -11.68 1 89.19 96 PHE B N 1
ATOM 1731 C CA . PHE B 1 96 ? 10.953 -23.531 -10.945 1 89.19 96 PHE B CA 1
ATOM 1732 C C . PHE B 1 96 ? 11.359 -22.609 -9.805 1 89.19 96 PHE B C 1
ATOM 1734 O O . PHE B 1 96 ? 11.133 -21.391 -9.859 1 89.19 96 PHE B O 1
ATOM 1741 N N . PHE B 1 97 ? 11.789 -23.172 -8.672 1 87.12 97 PHE B N 1
ATOM 1742 C CA . PHE B 1 97 ? 12.367 -22.422 -7.562 1 87.12 97 PHE B CA 1
ATOM 1743 C C . PHE B 1 97 ? 13.789 -21.984 -7.883 1 87.12 97 PHE B C 1
ATOM 1745 O O . PHE B 1 97 ? 14.594 -22.797 -8.367 1 87.12 97 PHE B O 1
ATOM 1752 N N . PRO B 1 98 ? 14.078 -20.734 -7.645 1 73.75 98 PRO B N 1
ATOM 1753 C CA . PRO B 1 98 ? 15.438 -20.328 -8.008 1 73.75 98 PRO B CA 1
ATOM 1754 C C . PRO B 1 98 ? 16.5 -21.062 -7.195 1 73.75 98 PRO B C 1
ATOM 1756 O O . PRO B 1 98 ? 16.297 -21.344 -6.012 1 73.75 98 PRO B O 1
ATOM 1759 N N . SER B 1 99 ? 17.297 -22.047 -7.59 1 66.69 99 SER B N 1
ATOM 1760 C CA . SER B 1 99 ? 18.422 -22.719 -6.965 1 66.69 99 SER B CA 1
ATOM 1761 C C . SER B 1 99 ? 19.328 -21.734 -6.234 1 66.69 99 SER B C 1
ATOM 1763 O O . SER B 1 99 ? 19.469 -20.578 -6.645 1 66.69 99 SER B O 1
ATOM 1765 N N . PRO B 1 100 ? 19.844 -22.109 -5.066 1 52.62 100 PRO B N 1
ATOM 1766 C CA . PRO B 1 100 ? 20.938 -21.438 -4.348 1 52.62 100 PRO B CA 1
ATOM 1767 C C . PRO B 1 100 ? 22.156 -21.172 -5.227 1 52.62 100 PRO B C 1
ATOM 1769 O O . PRO B 1 100 ? 22.609 -22.078 -5.926 1 52.62 100 PRO B O 1
ATOM 1772 N N . GLY B 1 101 ? 22.484 -19.922 -5.812 1 50.47 101 GLY B N 1
ATOM 1773 C CA . GLY B 1 101 ? 23.469 -19.422 -6.773 1 50.47 101 GLY B CA 1
ATOM 1774 C C . GLY B 1 101 ? 22.828 -18.766 -7.984 1 50.47 101 GLY B C 1
ATOM 1775 O O . GLY B 1 101 ? 23.516 -18.312 -8.891 1 50.47 101 GLY B O 1
ATOM 1776 N N . PHE B 1 102 ? 21.766 -19.125 -8.352 1 46.56 102 PHE B N 1
ATOM 1777 C CA . PHE B 1 102 ? 21.047 -18.438 -9.43 1 46.56 102 PHE B CA 1
ATOM 1778 C C . PHE B 1 102 ? 20.672 -17.031 -9.016 1 46.56 102 PHE B C 1
ATOM 1780 O O . PHE B 1 102 ? 19.828 -16.828 -8.133 1 46.56 102 PHE B O 1
ATOM 1787 N N . THR B 1 103 ? 21.641 -16.219 -8.812 1 43.69 103 THR B N 1
ATOM 1788 C CA . THR B 1 103 ? 21.422 -14.773 -8.758 1 43.69 103 THR B CA 1
ATOM 1789 C C . THR B 1 103 ? 20.391 -14.336 -9.797 1 43.69 103 THR B C 1
ATOM 1791 O O . THR B 1 103 ? 20.516 -14.672 -10.977 1 43.69 103 THR B O 1
ATOM 1794 N N . ALA B 1 104 ? 19.25 -14.109 -9.445 1 43.12 104 ALA B N 1
ATOM 1795 C CA . ALA B 1 104 ? 18.312 -13.594 -10.445 1 43.12 104 ALA B CA 1
ATOM 1796 C C . ALA B 1 104 ? 19.047 -12.758 -11.492 1 43.12 104 ALA B C 1
ATOM 1798 O O . ALA B 1 104 ? 19.969 -11.992 -11.156 1 43.12 104 ALA B O 1
ATOM 1799 N N . PRO B 1 105 ? 19.391 -13.219 -12.648 1 38.59 105 PRO B N 1
ATOM 1800 C CA . PRO B 1 105 ? 20.062 -12.297 -13.57 1 38.59 105 PRO B CA 1
ATOM 1801 C C . PRO B 1 105 ? 19.641 -10.844 -13.352 1 38.59 105 PRO B C 1
ATOM 1803 O O . PRO B 1 105 ? 18.547 -10.578 -12.844 1 38.59 105 PRO B O 1
ATOM 1806 N N . PRO B 1 106 ? 20.516 -9.922 -13.055 1 33.66 106 PRO B N 1
ATOM 1807 C CA . PRO B 1 106 ? 20.078 -8.523 -13.148 1 33.66 106 PRO B CA 1
ATOM 1808 C C . PRO B 1 106 ? 18.938 -8.32 -14.141 1 33.66 106 PRO B C 1
ATOM 1810 O O . PRO B 1 106 ? 18.875 -9.023 -15.156 1 33.66 106 PRO B O 1
ATOM 1813 N N . VAL B 1 107 ? 17.656 -7.918 -13.664 1 37.44 107 VAL B N 1
ATOM 1814 C CA . VAL B 1 107 ? 16.734 -7.473 -14.695 1 37.44 107 VAL B CA 1
ATOM 1815 C C . VAL B 1 107 ? 17.5 -6.945 -15.898 1 37.44 107 VAL B C 1
ATOM 1817 O O . VAL B 1 107 ? 18.031 -5.836 -15.867 1 37.44 107 VAL B O 1
ATOM 1820 N N . GLU B 1 108 ? 18.547 -7.426 -16.25 1 34.31 108 GLU B N 1
ATOM 1821 C CA . GLU B 1 108 ? 19.125 -7.023 -17.531 1 34.31 108 GLU B CA 1
ATOM 1822 C C . GLU B 1 108 ? 18.047 -6.789 -18.578 1 34.31 108 GLU B C 1
ATOM 1824 O O . GLU B 1 108 ? 17.016 -7.484 -18.594 1 34.31 108 GLU B O 1
ATOM 1829 N N . SER B 1 109 ? 17.891 -5.547 -19.188 1 31.31 109 SER B N 1
ATOM 1830 C CA . SER B 1 109 ? 17.281 -5.121 -20.453 1 31.31 109 SER B CA 1
ATOM 1831 C C . SER B 1 109 ? 17.406 -6.203 -21.516 1 31.31 109 SER B C 1
ATOM 1833 O O . SER B 1 109 ? 17.172 -5.945 -22.703 1 31.31 109 SER B O 1
ATOM 1835 N N . ASP B 1 110 ? 18.125 -7.23 -21.328 1 30.8 110 ASP B N 1
ATOM 1836 C CA . ASP B 1 110 ? 18.266 -7.93 -22.609 1 30.8 110 ASP B CA 1
ATOM 1837 C C . ASP B 1 110 ? 16.9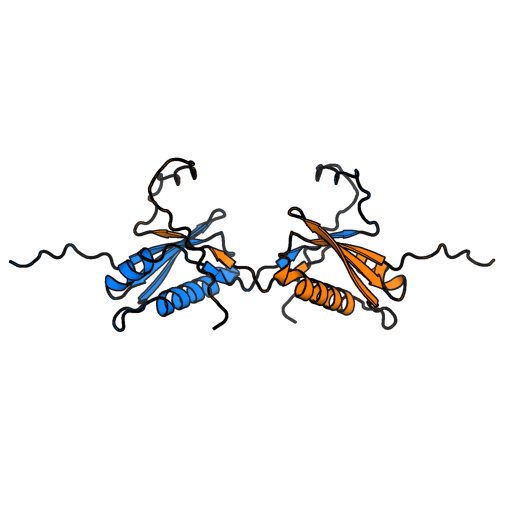06 -8.414 -23.109 1 30.8 110 ASP B C 1
ATOM 1839 O O . ASP B 1 110 ? 15.953 -8.523 -22.328 1 30.8 110 ASP B O 1
ATOM 1843 N N . SER B 1 111 ? 16.844 -9.242 -24.312 1 28.88 111 SER B N 1
ATOM 1844 C CA . SER B 1 111 ? 15.797 -9.531 -25.297 1 28.88 111 SER B CA 1
ATOM 1845 C C . SER B 1 111 ? 14.602 -10.211 -24.641 1 28.88 111 SER B C 1
ATOM 1847 O O . SER B 1 111 ? 14.57 -10.375 -23.422 1 28.88 111 SER B O 1
ATOM 1849 N N . GLY B 1 112 ? 14.086 -11.578 -25.094 1 28.14 112 GLY B N 1
ATOM 1850 C CA . GLY B 1 112 ? 12.812 -12.164 -25.516 1 28.14 112 GLY B CA 1
ATOM 1851 C C . GLY B 1 112 ? 12.023 -12.75 -24.359 1 28.14 112 GLY B C 1
ATOM 1852 O O . GLY B 1 112 ? 10.977 -13.359 -24.562 1 28.14 112 GLY B O 1
ATOM 1853 N N . SER B 1 113 ? 12.594 -13.344 -23.375 1 31.45 113 SER B N 1
ATOM 1854 C CA . SER B 1 113 ? 11.609 -14.117 -22.625 1 31.45 113 SER B CA 1
ATOM 1855 C C . SER B 1 113 ? 10.617 -13.203 -21.922 1 31.45 113 SER B C 1
ATOM 1857 O O . SER B 1 113 ? 11.008 -12.297 -21.172 1 31.45 113 SER B O 1
ATOM 1859 N N . GLU B 1 114 ? 9.367 -13.117 -22.438 1 27.52 114 GLU B N 1
ATOM 1860 C CA . GLU B 1 114 ? 8.141 -12.359 -22.234 1 27.52 114 GLU B CA 1
ATOM 1861 C C . GLU B 1 114 ? 7.719 -12.367 -20.766 1 27.52 114 GLU B C 1
ATOM 1863 O O . GLU B 1 114 ? 7.328 -13.398 -20.234 1 27.52 114 GLU B O 1
ATOM 1868 N N . ILE B 1 115 ? 8.461 -11.977 -19.891 1 32.03 115 ILE B N 1
ATOM 1869 C CA . ILE B 1 115 ? 7.859 -11.656 -18.609 1 32.03 115 ILE B CA 1
ATOM 1870 C C . ILE B 1 115 ? 6.527 -10.938 -18.812 1 32.03 115 ILE B C 1
ATOM 1872 O O . ILE B 1 115 ? 6.484 -9.867 -19.422 1 32.03 115 ILE B O 1
ATOM 1876 N N . LEU B 1 116 ? 5.496 -11.734 -19.125 1 26.16 116 LEU B N 1
ATOM 1877 C CA . LEU B 1 116 ? 4.152 -11.188 -19.297 1 26.16 116 LEU B CA 1
ATOM 1878 C C . LEU B 1 116 ? 3.791 -10.273 -18.125 1 26.16 116 LEU B C 1
ATOM 1880 O O . LEU B 1 116 ? 3.814 -10.703 -16.969 1 26.16 116 LEU B O 1
ATOM 1884 N N . ASN B 1 117 ? 4.254 -9.109 -18.125 1 27.2 117 ASN B N 1
ATOM 1885 C CA . ASN B 1 117 ? 3.787 -7.934 -17.406 1 27.2 117 ASN B CA 1
ATOM 1886 C C . ASN B 1 117 ? 2.264 -7.91 -17.297 1 27.2 117 ASN B C 1
ATOM 1888 O O . ASN B 1 117 ? 1.585 -7.328 -18.141 1 27.2 117 ASN B O 1
ATOM 1892 N N . LEU B 1 118 ? 1.58 -9.07 -17.281 1 25.05 118 LEU B N 1
ATOM 1893 C CA . LEU B 1 118 ? 0.154 -8.773 -17.375 1 25.05 118 LEU B CA 1
ATOM 1894 C C . LEU B 1 118 ? -0.335 -8.094 -16.094 1 25.05 118 LEU B C 1
ATOM 1896 O O . LEU B 1 118 ? -0.315 -8.695 -15.016 1 25.05 118 LEU B O 1
ATOM 1900 N N . VAL B 1 119 ? -0.134 -6.828 -15.883 1 26.77 119 VAL B N 1
ATOM 1901 C CA . VAL B 1 119 ? -0.812 -5.859 -15.031 1 26.77 119 VAL B CA 1
ATOM 1902 C C . VAL B 1 119 ? -2.32 -6.098 -15.078 1 26.77 119 VAL B C 1
ATOM 1904 O O . VAL B 1 119 ? -2.984 -5.75 -16.047 1 26.77 119 VAL B O 1
ATOM 1907 N N . GLY B 1 120 ? -2.807 -7.379 -15.094 1 24.41 120 GLY B N 1
ATOM 1908 C CA . GLY B 1 120 ? -4.262 -7.379 -15.102 1 24.41 120 GLY B CA 1
ATOM 1909 C C . GLY B 1 120 ? -4.867 -6.641 -13.93 1 24.41 120 GLY B C 1
ATOM 1910 O O . GLY B 1 120 ? -4.367 -6.73 -12.805 1 24.41 120 GLY B O 1
ATOM 1911 N N . ILE B 1 121 ? -5.453 -5.441 -14.125 1 24.92 121 ILE B N 1
ATOM 1912 C CA . ILE B 1 121 ? -6.391 -4.621 -13.367 1 24.92 121 ILE B CA 1
ATOM 1913 C C . ILE B 1 121 ? -7.434 -5.516 -12.703 1 24.92 121 ILE B C 1
ATOM 1915 O O . ILE B 1 121 ? -8.203 -6.203 -13.383 1 24.92 121 ILE B O 1
ATOM 1919 N N . ILE B 1 122 ? -7.113 -6.426 -11.75 1 28.16 122 ILE B N 1
ATOM 1920 C CA . ILE B 1 122 ? -8.188 -7.09 -11.023 1 28.16 122 ILE B CA 1
ATOM 1921 C C . ILE B 1 122 ? -9.266 -6.074 -10.641 1 28.16 122 ILE B C 1
ATOM 1923 O O . ILE B 1 122 ? -9 -5.137 -9.891 1 28.16 122 ILE B O 1
ATOM 1927 N N . GLY B 1 123 ? -10.203 -5.734 -11.555 1 22.73 123 GLY B N 1
ATOM 1928 C CA . GLY B 1 123 ? -11.453 -5.008 -11.438 1 22.73 123 GLY B CA 1
ATOM 1929 C C . GLY B 1 123 ? -12.242 -5.379 -10.188 1 22.73 123 GLY B C 1
ATOM 1930 O O . GLY B 1 123 ? -12.023 -6.438 -9.602 1 22.73 123 GLY B O 1
ATOM 1931 N N . SER B 1 124 ? -13.016 -4.426 -9.594 1 22.59 124 SER B N 1
ATOM 1932 C CA . SER B 1 124 ? -14.125 -4.297 -8.656 1 22.59 124 SER B CA 1
ATOM 1933 C C . SER B 1 124 ? -15.125 -5.438 -8.82 1 22.59 124 SER B C 1
ATOM 1935 O O . SER B 1 124 ? -15.797 -5.535 -9.852 1 22.59 124 SER B O 1
ATOM 1937 N N . LEU B 1 125 ? -14.828 -6.773 -8.797 1 22.58 125 LEU B N 1
ATOM 1938 C CA . LEU B 1 125 ? -16.109 -7.469 -8.695 1 22.58 125 LEU B CA 1
ATOM 1939 C C . LEU B 1 125 ? -16.656 -7.371 -7.277 1 22.58 125 LEU B C 1
ATOM 1941 O O . LEU B 1 125 ? -15.914 -7.5 -6.305 1 22.58 125 LEU B O 1
#

Nearest PDB structures (foldseek):
  2k3i-assembly1_A  TM=5.625E-01  e=8.626E-01  Shigella flexneri 2a
  8ecx-assembly1_B  TM=4.437E-01  e=4.464E-01  Pseudomonas aeruginosa
  4xr7-assembly2_K  TM=4.661E-01  e=4.464E-01  Saccharomyces cerevisiae
  4zos-assembly1_C  TM=4.169E-01  e=4.179E-01  Yersinia enterocolitica subsp. enterocolitica 8081
  1j6w-assembly1_B  TM=5.210E-01  e=8.076E-01  Haemophilus influenzae

Solvent-accessible surface area (backbone atoms only — not comparable to full-atom values): 14974 Å² total; per-residue (Å²): 128,80,73,75,68,65,85,68,60,31,46,35,23,37,39,32,62,55,59,56,78,90,47,41,64,63,46,49,51,50,51,47,50,51,55,44,64,66,41,82,50,92,80,36,42,66,72,44,72,44,81,72,45,75,50,95,72,33,27,32,32,40,39,30,30,73,32,42,64,39,37,53,56,57,68,68,48,42,32,48,69,42,77,34,79,80,36,67,42,61,41,46,76,38,78,62,73,82,54,96,83,60,60,72,68,69,90,57,87,69,86,75,85,72,73,43,73,28,78,59,77,82,69,92,123,128,81,73,76,68,64,86,67,60,32,44,36,24,36,40,31,62,54,62,57,75,90,48,41,64,62,47,49,53,49,51,47,51,52,54,43,64,67,41,80,51,91,82,37,43,67,71,45,71,43,82,73,46,75,50,94,70,32,27,32,32,40,39,31,30,74,32,41,65,40,38,54,56,56,69,68,49,43,35,49,68,42,78,34,81,80,36,67,42,62,42,46,76,37,77,61,74,81,53,97,82,60,61,72,67,68,88,57,87,64,86,79,82,72,73,43,74,28,78,62,77,81,68,92,122